Protein AF-A0AAN8G1A4-F1 (afdb_monomer_lite)

Secondary structure (DSSP, 8-state):
--TTS-HHHHHHHHHHIIIIIIIIIIHHHHT-S-HHHHHHHHHHHHHHHHH---HHHHHHHHHHHHH-B-TTS-BHHHHHHHHHTT-SHHHHHHHHHHHHHHHT-BHHHHIIIIIHHHHTTTTS-HHHHHHHH-HHHHHHHHHHHHHTS-GGGGG-HHHH-HHHHHHHHHHHHHHHHHHHHHHHT-SB---SSSS-GGGG--TT-------------S------S---

Sequence (228 aa):
MINAAHPAVVEQICSFFYSGFLISVVKPALLQDEHESVAAATVYLQLCIETVTEPSLLRTVIRMLLLEKDDERRVLIDVIVGRIANGDKLGVVSLSLLDSLLQIGCEDLMLVLILRHLLSMQNMTRAQLSKVRDRAQAVASAEKLLDCVPICMLGFPEICSEDTLALYMHEGAQLVERRVRSCAAWKWRYDGVTPSPVLFRGDSDEEPNSHTSVVVEGTAVNGFFVRF

Structure (mmCIF, N/CA/C/O backbone):
data_AF-A0AAN8G1A4-F1
#
_entry.id   AF-A0AAN8G1A4-F1
#
loop_
_atom_site.group_PDB
_atom_site.id
_atom_site.type_symbol
_atom_site.label_atom_id
_atom_site.label_alt_id
_atom_site.label_comp_id
_atom_site.label_asym_id
_atom_site.label_entity_id
_atom_site.label_seq_id
_atom_site.pdbx_PDB_ins_code
_atom_site.Cartn_x
_atom_site.Cartn_y
_atom_site.Cartn_z
_atom_site.occupancy
_atom_site.B_iso_or_equiv
_atom_site.auth_seq_id
_atom_site.auth_comp_id
_atom_site.auth_asym_id
_atom_site.auth_atom_id
_atom_site.pdbx_PDB_model_num
ATOM 1 N N . MET A 1 1 ? -6.553 -18.338 16.445 1.00 43.50 1 MET A N 1
ATOM 2 C CA . MET A 1 1 ? -7.706 -18.279 17.375 1.00 43.50 1 MET A CA 1
ATOM 3 C C . MET A 1 1 ? -8.993 -17.749 16.731 1.00 43.50 1 MET A C 1
ATOM 5 O O . MET A 1 1 ? -10.051 -18.109 17.213 1.00 43.50 1 MET A O 1
ATOM 9 N N . ILE A 1 2 ? -8.947 -16.997 15.621 1.00 44.91 2 ILE A N 1
ATOM 10 C CA . ILE A 1 2 ? -10.155 -16.512 14.913 1.00 44.91 2 ILE A CA 1
ATOM 11 C C . ILE A 1 2 ? -10.699 -17.531 13.883 1.00 44.91 2 ILE A C 1
ATOM 13 O O . ILE A 1 2 ? -11.908 -17.666 13.757 1.00 44.91 2 ILE A O 1
ATOM 17 N N . ASN A 1 3 ? -9.848 -18.368 13.268 1.00 46.25 3 ASN A N 1
ATOM 18 C CA . ASN A 1 3 ? -10.275 -19.444 12.342 1.00 46.25 3 ASN A CA 1
ATOM 19 C C . ASN A 1 3 ? -11.077 -20.599 12.984 1.00 46.25 3 ASN A C 1
ATOM 21 O O . ASN A 1 3 ? -11.467 -21.528 12.285 1.00 46.25 3 ASN A O 1
ATOM 25 N N . ALA A 1 4 ? -11.298 -20.571 14.301 1.00 54.34 4 ALA A N 1
ATOM 26 C CA . ALA A 1 4 ? -12.119 -21.548 15.023 1.00 54.34 4 ALA A CA 1
ATOM 27 C C . ALA A 1 4 ? -13.452 -20.951 15.522 1.00 54.34 4 ALA A C 1
ATOM 29 O O . ALA A 1 4 ? -14.236 -21.653 16.158 1.00 54.34 4 ALA A O 1
ATOM 30 N N . ALA A 1 5 ? -13.695 -19.659 15.272 1.00 60.09 5 ALA A N 1
ATOM 31 C CA . ALA A 1 5 ? -14.898 -18.954 15.694 1.00 60.09 5 ALA A CA 1
ATOM 32 C C . ALA A 1 5 ? -15.947 -18.919 14.573 1.00 60.09 5 ALA A C 1
ATOM 34 O O . ALA A 1 5 ? -15.625 -18.978 13.387 1.00 60.09 5 ALA A O 1
ATOM 35 N N . HIS A 1 6 ? -17.219 -18.801 14.954 1.00 74.88 6 HIS A N 1
ATOM 36 C CA . HIS A 1 6 ? -18.322 -18.659 14.006 1.00 74.88 6 HIS A CA 1
ATOM 37 C C . HIS A 1 6 ? -18.132 -17.389 13.146 1.00 74.88 6 HIS A C 1
ATOM 39 O O . HIS A 1 6 ? -17.817 -16.341 13.718 1.00 74.88 6 HIS A O 1
ATOM 45 N N . PRO A 1 7 ? -18.369 -17.423 11.818 1.00 75.69 7 PRO A N 1
ATOM 46 C CA . PRO A 1 7 ? -18.120 -16.290 10.915 1.00 75.69 7 PRO A CA 1
ATOM 47 C C . PRO A 1 7 ? -18.714 -14.953 11.382 1.00 75.69 7 PRO A C 1
ATOM 49 O O . PRO A 1 7 ? -18.050 -13.925 11.306 1.00 75.69 7 PRO A O 1
ATOM 52 N N . ALA A 1 8 ? -19.917 -14.976 11.968 1.00 75.56 8 ALA A N 1
ATOM 53 C CA . ALA A 1 8 ? -20.560 -13.780 12.525 1.00 75.56 8 ALA A CA 1
ATOM 54 C C . ALA A 1 8 ? -19.749 -13.105 13.655 1.00 75.56 8 ALA A C 1
ATOM 56 O O . ALA A 1 8 ? -19.740 -11.884 13.775 1.00 75.56 8 ALA A O 1
ATOM 57 N N . VAL A 1 9 ? -19.035 -13.885 14.476 1.00 82.81 9 VAL A N 1
ATOM 58 C CA . VAL A 1 9 ? -18.183 -13.351 15.554 1.00 82.81 9 VAL A CA 1
ATOM 59 C C . VAL A 1 9 ? -16.931 -12.702 14.968 1.00 82.81 9 VAL A C 1
ATOM 61 O O . VAL A 1 9 ? -16.516 -11.642 15.429 1.00 82.81 9 VAL A O 1
ATOM 64 N N . VAL A 1 10 ? -16.350 -13.307 13.927 1.00 80.56 10 VAL A N 1
ATOM 65 C CA . VAL A 1 10 ? -15.195 -12.745 13.210 1.00 80.56 10 VAL A CA 1
ATOM 66 C C . VAL A 1 10 ? -15.555 -11.405 12.577 1.00 80.56 10 VAL A C 1
ATOM 68 O O . VAL A 1 10 ? -14.826 -10.429 12.753 1.00 80.56 10 VAL A O 1
ATOM 71 N N . GLU A 1 11 ? -16.701 -11.339 11.901 1.00 81.56 11 GLU A N 1
ATOM 72 C CA . GLU A 1 11 ? -17.209 -10.110 11.292 1.00 81.56 11 GLU A CA 1
ATOM 73 C C . GLU A 1 11 ? -17.423 -9.011 12.337 1.00 81.56 11 GLU A C 1
ATOM 75 O O . GLU A 1 11 ? -16.992 -7.874 12.144 1.00 81.56 11 GLU A O 1
ATOM 80 N N . GLN A 1 12 ? -18.006 -9.356 13.485 1.00 86.31 12 GLN A N 1
ATOM 81 C CA . GLN A 1 12 ? -18.264 -8.394 14.548 1.00 86.31 12 GLN A CA 1
ATOM 82 C C . GLN A 1 12 ? -16.975 -7.880 15.208 1.00 86.31 12 GLN A C 1
ATOM 84 O O . GLN A 1 12 ? -16.850 -6.678 15.449 1.00 86.31 12 GLN A O 1
ATOM 89 N N . ILE A 1 13 ? -15.980 -8.750 15.426 1.00 88.75 13 ILE A N 1
ATOM 90 C CA . ILE A 1 13 ? -14.643 -8.342 15.888 1.00 88.75 13 ILE A CA 1
ATOM 91 C C . ILE A 1 13 ? -13.991 -7.402 14.871 1.00 88.75 13 ILE A C 1
ATOM 93 O O . ILE A 1 13 ? -13.485 -6.350 15.255 1.00 88.75 13 ILE A O 1
ATOM 97 N N . CYS A 1 14 ? -14.036 -7.741 13.580 1.00 85.88 14 CYS A N 1
ATOM 98 C CA . CYS A 1 14 ? -13.477 -6.897 12.525 1.00 85.88 14 CYS A CA 1
ATOM 99 C C . CYS A 1 14 ? -14.191 -5.544 12.446 1.00 85.88 14 CYS A C 1
ATOM 101 O O . CYS A 1 14 ? -13.534 -4.520 12.272 1.00 85.88 14 CYS A O 1
ATOM 103 N N . SER A 1 15 ? -15.514 -5.522 12.624 1.00 86.94 15 SER A N 1
ATOM 104 C CA . SER A 1 15 ? -16.297 -4.287 12.661 1.00 86.94 15 SER A CA 1
ATOM 105 C C . SER A 1 15 ? -15.884 -3.404 13.834 1.00 86.94 15 SER A C 1
ATOM 107 O O . SER A 1 15 ? -15.629 -2.220 13.630 1.00 86.94 15 SER A O 1
ATOM 109 N N . PHE A 1 16 ? -15.782 -3.956 15.047 1.00 91.06 16 PHE A N 1
ATOM 110 C CA . PHE A 1 16 ? -15.371 -3.183 16.222 1.00 91.06 16 PHE A CA 1
ATOM 111 C C . PHE A 1 16 ? -13.923 -2.720 16.141 1.00 91.06 16 PHE A C 1
ATOM 113 O O . PHE A 1 16 ? -13.621 -1.590 16.519 1.00 91.06 16 PHE A O 1
ATOM 120 N N . PHE A 1 17 ? -13.035 -3.561 15.617 1.00 91.00 17 PHE A N 1
ATOM 121 C CA . PHE A 1 17 ? -11.650 -3.185 15.389 1.00 91.00 17 PHE A CA 1
ATOM 122 C C . PHE A 1 17 ? -11.550 -2.058 14.354 1.00 91.00 17 PHE A C 1
ATOM 124 O O . PHE A 1 17 ? -10.864 -1.067 14.593 1.00 91.00 17 PHE A O 1
ATOM 131 N N . TYR A 1 18 ? -12.297 -2.135 13.250 1.00 88.88 18 TYR A N 1
ATOM 132 C CA . TYR A 1 18 ? -12.333 -1.062 12.262 1.00 88.88 18 TYR A CA 1
ATOM 133 C C . TYR A 1 18 ? -12.903 0.230 12.854 1.00 88.88 18 TYR A C 1
ATOM 135 O O . TYR A 1 18 ? -12.197 1.231 12.934 1.00 88.88 18 TYR A O 1
ATOM 143 N N . SER A 1 19 ? -14.156 0.230 13.313 1.00 90.56 19 SER A N 1
ATOM 144 C CA . SER A 1 19 ? -14.816 1.469 13.731 1.00 90.56 19 SER A CA 1
ATOM 145 C C . SER A 1 19 ? -14.272 2.015 15.050 1.00 90.56 19 SER A C 1
ATOM 147 O O . SER A 1 19 ? -14.035 3.211 15.157 1.00 90.56 19 SER A O 1
ATOM 149 N N . GLY A 1 20 ? -14.079 1.155 16.051 1.00 91.06 20 GLY A N 1
ATOM 150 C CA . GLY A 1 20 ? -13.748 1.564 17.417 1.00 91.06 20 GLY A CA 1
ATOM 151 C C . GLY A 1 20 ? -12.260 1.780 17.663 1.00 91.06 20 GLY A C 1
ATOM 152 O O . GLY A 1 20 ? -11.906 2.564 18.539 1.00 91.06 20 GLY A O 1
ATOM 153 N N . PHE A 1 21 ? -11.387 1.116 16.903 1.00 93.50 21 PHE A N 1
ATOM 154 C CA . PHE A 1 21 ? -9.943 1.253 17.071 1.00 93.50 21 PHE A CA 1
ATOM 155 C C . PHE A 1 21 ? -9.291 1.979 15.895 1.00 93.50 21 PHE A C 1
ATOM 157 O O . PHE A 1 21 ? -8.703 3.044 16.081 1.00 93.50 21 PHE A O 1
ATOM 164 N N . LEU A 1 22 ? -9.428 1.463 14.674 1.00 92.44 22 LEU A N 1
ATOM 165 C CA . LEU A 1 22 ? -8.753 2.054 13.518 1.00 92.44 22 LEU A CA 1
ATOM 166 C C . LEU A 1 22 ? -9.267 3.465 13.210 1.00 92.44 22 LEU A C 1
ATOM 168 O O . LEU A 1 22 ? -8.474 4.400 13.131 1.00 92.44 22 LEU A O 1
ATOM 172 N N . ILE A 1 23 ? -10.584 3.643 13.102 1.00 93.12 23 ILE A N 1
ATOM 173 C CA . ILE A 1 23 ? -11.174 4.944 12.761 1.00 93.12 23 ILE A CA 1
ATOM 174 C C . ILE A 1 23 ? -11.150 5.914 13.939 1.00 93.12 23 ILE A C 1
ATOM 176 O O . ILE A 1 23 ? -10.798 7.074 13.752 1.00 93.12 23 ILE A O 1
ATOM 180 N N . SER A 1 24 ? -11.520 5.475 15.143 1.00 93.81 24 SER A N 1
ATOM 181 C CA . SER A 1 24 ? -11.622 6.383 16.293 1.00 93.81 24 SER A CA 1
ATOM 182 C C . SER A 1 24 ? -10.290 6.703 16.973 1.00 93.81 24 SER A C 1
ATOM 184 O O . SER A 1 24 ? -10.215 7.720 17.657 1.00 93.81 24 SER A O 1
ATOM 186 N N . VAL A 1 25 ? -9.257 5.866 16.819 1.00 95.69 25 VAL A N 1
ATOM 187 C CA . VAL A 1 25 ? -7.980 6.031 17.538 1.00 95.69 25 VAL A CA 1
ATOM 188 C C . VAL A 1 25 ? -6.812 6.181 16.573 1.00 95.69 25 VAL A C 1
ATOM 190 O O . VAL A 1 25 ? -6.125 7.202 16.594 1.00 95.69 25 VAL A O 1
ATOM 193 N N . VAL A 1 26 ? -6.589 5.193 15.704 1.00 96.19 26 VAL A N 1
ATOM 194 C CA . VAL A 1 26 ? -5.375 5.141 14.872 1.00 96.19 26 VAL A CA 1
ATOM 195 C C . VAL A 1 26 ? -5.368 6.239 13.809 1.00 96.19 26 VAL A C 1
ATOM 197 O O . VAL A 1 26 ? -4.385 6.967 13.699 1.00 96.19 26 VAL A O 1
ATOM 200 N N . LYS A 1 27 ? -6.457 6.403 13.050 1.00 95.06 27 LYS A N 1
ATOM 201 C CA . LYS A 1 27 ? -6.568 7.434 12.008 1.00 95.06 27 LYS A CA 1
ATOM 202 C C . LYS A 1 27 ? -6.322 8.849 12.565 1.00 95.06 27 LYS A C 1
ATOM 204 O O . LYS A 1 27 ? -5.456 9.525 12.014 1.00 95.06 27 LYS A O 1
ATOM 209 N N . PRO A 1 28 ? -6.995 9.303 13.642 1.00 96.31 28 PRO A N 1
ATOM 210 C CA . PRO A 1 28 ? -6.720 10.605 14.242 1.00 96.31 28 PRO A CA 1
ATOM 211 C C . PRO A 1 28 ? -5.275 10.749 14.719 1.00 96.31 28 PRO A C 1
ATOM 213 O O . PRO A 1 28 ? -4.664 11.773 14.448 1.00 96.31 28 PRO A O 1
ATOM 216 N N . ALA A 1 29 ? -4.705 9.724 15.368 1.00 97.00 29 ALA A N 1
ATOM 217 C CA . ALA A 1 29 ? -3.315 9.751 15.836 1.00 97.00 29 ALA A CA 1
ATOM 218 C C . ALA A 1 29 ? -2.311 9.898 14.681 1.00 97.00 29 ALA A C 1
ATOM 220 O O . ALA A 1 29 ? -1.300 10.586 14.802 1.00 97.00 29 ALA A O 1
ATOM 221 N N . LEU A 1 30 ? -2.614 9.294 13.530 1.00 96.38 30 LEU A N 1
ATOM 222 C CA . LEU A 1 30 ? -1.816 9.452 12.321 1.00 96.38 30 LEU A CA 1
ATOM 223 C C . LEU A 1 30 ? -1.969 10.826 11.677 1.00 96.38 30 LEU A C 1
ATOM 225 O O . LEU A 1 30 ? -1.122 11.141 10.858 1.00 96.38 30 LEU A O 1
ATOM 229 N N . LEU A 1 31 ? -2.999 11.615 11.985 1.00 95.56 31 LEU A N 1
ATOM 230 C CA . LEU A 1 31 ? -3.283 12.917 11.363 1.00 95.56 31 LEU A CA 1
ATOM 231 C C . LEU A 1 31 ? -3.011 14.111 12.294 1.00 95.56 31 LEU A C 1
ATOM 233 O O . LEU A 1 31 ? -3.439 15.221 12.003 1.00 95.56 31 LEU A O 1
ATOM 237 N N . GLN A 1 32 ? -2.316 13.893 13.410 1.00 94.38 32 GLN A N 1
ATOM 238 C CA . GLN A 1 32 ? -1.949 14.967 14.334 1.00 94.38 32 GLN A CA 1
ATOM 239 C C . GLN A 1 32 ? -0.885 15.903 13.740 1.00 94.38 32 GLN A C 1
ATOM 241 O O . GLN A 1 32 ? -0.115 15.511 12.865 1.00 94.38 32 GLN A O 1
ATOM 246 N N . ASP A 1 33 ? -0.798 17.121 14.278 1.00 90.50 33 ASP A N 1
ATOM 247 C CA . ASP A 1 33 ? 0.224 18.105 13.889 1.00 90.50 33 ASP A CA 1
ATOM 248 C C . ASP A 1 33 ? 1.597 17.820 14.528 1.00 90.50 33 ASP A C 1
ATOM 250 O O . ASP A 1 33 ? 2.644 18.224 14.020 1.00 90.50 33 ASP A O 1
ATOM 254 N N . GLU A 1 34 ? 1.618 17.121 15.665 1.00 95.06 34 GLU A N 1
ATOM 255 C CA . GLU A 1 34 ? 2.841 16.861 16.421 1.00 95.06 34 GLU A CA 1
ATOM 256 C C . GLU A 1 34 ? 3.628 15.678 15.839 1.00 95.06 34 GLU A C 1
ATOM 258 O O . GLU A 1 34 ? 3.236 14.516 15.961 1.00 95.06 34 GLU A O 1
ATOM 263 N N . HIS A 1 35 ? 4.796 15.968 15.260 1.00 92.88 35 HIS A N 1
ATOM 264 C CA . HIS A 1 35 ? 5.625 14.978 14.563 1.00 92.88 35 HIS A CA 1
ATOM 265 C C . HIS A 1 35 ? 6.013 13.762 15.423 1.00 92.88 35 HIS A C 1
ATOM 267 O O . HIS A 1 35 ? 6.070 12.650 14.899 1.00 92.88 35 HIS A O 1
ATOM 273 N N . GLU A 1 36 ? 6.290 13.936 16.722 1.00 94.50 36 GLU A N 1
ATOM 274 C CA . GLU A 1 36 ? 6.670 12.815 17.598 1.00 94.50 36 GLU A CA 1
ATOM 275 C C . GLU A 1 36 ? 5.500 11.865 17.859 1.00 94.50 36 GLU A C 1
ATOM 277 O O . GLU A 1 36 ? 5.659 10.645 17.756 1.00 94.50 36 GLU A O 1
ATOM 282 N N . SER A 1 37 ? 4.315 12.418 18.113 1.00 95.31 37 SER A N 1
ATOM 283 C CA . SER A 1 37 ? 3.088 11.648 18.321 1.00 95.31 37 SER A CA 1
ATOM 284 C C . SER A 1 37 ? 2.683 10.892 17.052 1.00 95.31 37 SER A C 1
ATOM 286 O O . SER A 1 37 ? 2.395 9.692 17.105 1.00 95.31 37 SER A O 1
ATOM 288 N N . VAL A 1 38 ? 2.795 11.536 15.884 1.00 97.12 38 VAL A N 1
ATOM 289 C CA . VAL A 1 38 ? 2.570 10.882 14.584 1.00 97.12 38 VAL A CA 1
ATOM 290 C C . VAL A 1 38 ? 3.603 9.785 14.321 1.00 97.12 38 VAL A C 1
ATOM 292 O O . VAL A 1 38 ? 3.246 8.708 13.835 1.00 97.12 38 VAL A O 1
ATOM 295 N N . ALA A 1 39 ? 4.878 10.010 14.650 1.00 96.62 39 ALA A N 1
ATOM 296 C CA . ALA A 1 39 ? 5.916 8.994 14.496 1.00 96.62 39 ALA A CA 1
ATOM 297 C C . ALA A 1 39 ? 5.629 7.768 15.377 1.00 96.62 39 ALA A C 1
ATOM 299 O O . ALA A 1 39 ? 5.707 6.640 14.890 1.00 96.62 39 ALA A O 1
ATOM 300 N N . ALA A 1 40 ? 5.227 7.973 16.634 1.00 96.88 40 ALA A N 1
ATOM 301 C CA . ALA A 1 40 ? 4.839 6.890 17.534 1.00 96.88 40 ALA A CA 1
ATOM 302 C C . ALA A 1 40 ? 3.634 6.098 16.996 1.00 96.88 40 ALA A C 1
ATOM 304 O O . ALA A 1 40 ? 3.673 4.866 16.967 1.00 96.88 40 ALA A O 1
ATOM 305 N N . ALA A 1 41 ? 2.603 6.787 16.493 1.00 97.38 41 ALA A N 1
ATOM 306 C CA . ALA A 1 41 ? 1.446 6.150 15.862 1.00 97.38 41 ALA A CA 1
ATOM 307 C C . ALA A 1 41 ? 1.831 5.355 14.599 1.00 97.38 41 ALA A C 1
ATOM 309 O O . ALA A 1 41 ? 1.318 4.259 14.369 1.00 97.38 41 ALA A O 1
ATOM 310 N N . THR A 1 42 ? 2.772 5.874 13.806 1.00 97.56 42 THR A N 1
ATOM 311 C CA . THR A 1 42 ? 3.274 5.224 12.584 1.00 97.56 42 THR A CA 1
ATOM 312 C C . THR A 1 42 ? 4.052 3.946 12.912 1.00 97.56 42 THR A C 1
ATOM 314 O O . THR A 1 42 ? 3.799 2.907 12.303 1.00 97.56 42 THR A O 1
ATOM 317 N N . VAL A 1 43 ? 4.935 3.981 13.919 1.00 97.19 43 VAL A N 1
ATOM 318 C CA . VAL A 1 43 ? 5.666 2.792 14.402 1.00 97.19 43 VAL A CA 1
ATOM 319 C C . VAL A 1 43 ? 4.708 1.760 14.992 1.00 97.19 43 VAL A C 1
ATOM 321 O O . VAL A 1 43 ? 4.847 0.565 14.738 1.00 97.19 43 VAL A O 1
ATOM 324 N N . TYR A 1 44 ? 3.707 2.206 15.752 1.00 96.00 44 TYR A N 1
ATOM 325 C CA . TYR A 1 44 ? 2.683 1.314 16.286 1.00 96.00 44 TYR A CA 1
ATOM 326 C C . TYR A 1 44 ? 1.916 0.604 15.162 1.00 96.00 44 TYR A C 1
ATOM 328 O O . TYR A 1 44 ? 1.734 -0.612 15.206 1.00 96.00 44 TYR A O 1
ATOM 336 N N . LEU A 1 45 ? 1.516 1.341 14.122 1.00 96.25 45 LEU A N 1
ATOM 337 C CA . LEU A 1 45 ? 0.841 0.761 12.966 1.00 96.25 45 LEU A CA 1
ATOM 338 C C . LEU A 1 45 ? 1.736 -0.237 12.216 1.00 96.25 45 LEU A C 1
ATOM 340 O O . LEU A 1 45 ? 1.255 -1.303 11.830 1.00 96.25 45 LEU A O 1
ATOM 344 N N . GLN A 1 46 ? 3.023 0.081 12.045 1.00 95.56 46 GLN A N 1
ATOM 345 C CA . GLN A 1 46 ? 3.998 -0.844 11.461 1.00 95.56 46 GLN A CA 1
ATOM 346 C C . GLN A 1 46 ? 4.045 -2.150 12.261 1.00 95.56 46 GLN A C 1
ATOM 348 O O . GLN A 1 46 ? 3.908 -3.231 11.687 1.00 95.56 46 GLN A O 1
ATOM 353 N N . LEU A 1 47 ? 4.134 -2.056 13.591 1.00 93.56 47 LEU A N 1
ATOM 354 C CA . LEU A 1 47 ? 4.111 -3.226 14.463 1.00 93.56 47 LEU A CA 1
ATOM 355 C C . LEU A 1 47 ? 2.810 -4.024 14.301 1.00 93.56 47 LEU A C 1
ATOM 357 O O . LEU A 1 47 ? 2.854 -5.252 14.246 1.00 93.56 47 LEU A O 1
ATOM 361 N N . CYS A 1 48 ? 1.652 -3.365 14.187 1.00 90.88 48 CYS A N 1
ATOM 362 C CA . CYS A 1 48 ? 0.388 -4.055 13.912 1.00 90.88 48 CYS A CA 1
ATOM 363 C C . CYS A 1 48 ? 0.441 -4.844 12.599 1.00 90.88 48 CYS A C 1
ATOM 365 O O . CYS A 1 48 ? 0.022 -5.997 12.572 1.00 90.88 48 CYS A O 1
ATOM 367 N N . ILE A 1 49 ? 0.973 -4.263 11.526 1.00 90.81 49 ILE A N 1
ATOM 368 C CA . ILE A 1 49 ? 1.093 -4.940 10.226 1.00 90.81 49 ILE A CA 1
ATOM 369 C C . ILE A 1 49 ? 2.011 -6.165 10.310 1.00 90.81 49 ILE A C 1
ATOM 371 O O . ILE A 1 49 ? 1.698 -7.206 9.734 1.00 90.81 49 ILE A O 1
ATOM 375 N N . GLU A 1 50 ? 3.112 -6.060 11.050 1.00 89.75 50 GLU A N 1
ATOM 376 C CA . GLU A 1 50 ? 4.098 -7.136 11.188 1.00 89.75 50 GLU A CA 1
ATOM 377 C C . GLU A 1 50 ? 3.637 -8.259 12.131 1.00 89.75 50 GLU A C 1
ATOM 379 O O . GLU A 1 50 ? 4.023 -9.416 11.959 1.00 89.75 50 GLU A O 1
ATOM 384 N N . THR A 1 51 ? 2.797 -7.943 13.123 1.00 87.69 51 THR A N 1
ATOM 385 C CA . THR A 1 51 ? 2.404 -8.887 14.189 1.00 87.69 51 THR A CA 1
ATOM 386 C C . THR A 1 51 ? 1.005 -9.476 14.031 1.00 87.69 51 THR A C 1
ATOM 388 O O . THR A 1 51 ? 0.742 -10.570 14.544 1.00 87.69 51 THR A O 1
ATOM 391 N N . VAL A 1 52 ? 0.090 -8.800 13.329 1.00 84.25 52 VAL A N 1
ATOM 392 C CA . VAL A 1 52 ? -1.267 -9.312 13.107 1.00 84.25 52 VAL A CA 1
ATOM 393 C C . VAL A 1 52 ? -1.204 -10.479 12.125 1.00 84.25 52 VAL A C 1
ATOM 395 O O . VAL A 1 52 ? -1.061 -10.327 10.916 1.00 84.25 52 VAL A O 1
ATOM 398 N N . THR A 1 53 ? -1.337 -11.685 12.673 1.00 74.38 53 THR A N 1
ATOM 399 C CA . THR A 1 53 ? -1.328 -12.933 11.896 1.00 74.38 53 THR A CA 1
ATOM 400 C C . THR A 1 53 ? -2.651 -13.212 11.197 1.00 74.38 53 THR A C 1
ATOM 402 O O . THR A 1 53 ? -2.690 -14.060 10.307 1.00 74.38 53 THR A O 1
ATOM 405 N N . GLU A 1 54 ? -3.734 -12.539 11.600 1.00 83.12 54 GLU A N 1
ATOM 406 C CA . GLU A 1 54 ? -5.069 -12.834 11.102 1.00 83.12 54 GLU A CA 1
ATOM 407 C C . GLU A 1 54 ? -5.414 -12.008 9.845 1.00 83.12 54 GLU A C 1
ATOM 409 O O . GLU A 1 54 ? -5.395 -10.773 9.876 1.00 83.12 54 GLU A O 1
ATOM 414 N N . PRO A 1 55 ? -5.753 -12.702 8.747 1.00 81.44 55 PRO A N 1
ATOM 415 C CA . PRO A 1 55 ? -6.267 -12.155 7.507 1.00 81.44 55 PRO A CA 1
ATOM 416 C C . PRO A 1 55 ? -7.257 -10.976 7.571 1.00 81.44 55 PRO A C 1
ATOM 418 O O . PRO A 1 55 ? -6.969 -9.873 7.094 1.00 81.44 55 PRO A O 1
ATOM 421 N N . SER A 1 56 ? -8.439 -11.237 8.124 1.00 80.44 56 SER A N 1
ATOM 422 C CA . SER A 1 56 ? -9.600 -10.346 8.290 1.00 80.44 56 SER A CA 1
ATOM 423 C C . SER A 1 56 ? -9.229 -9.009 8.933 1.00 80.44 56 SER A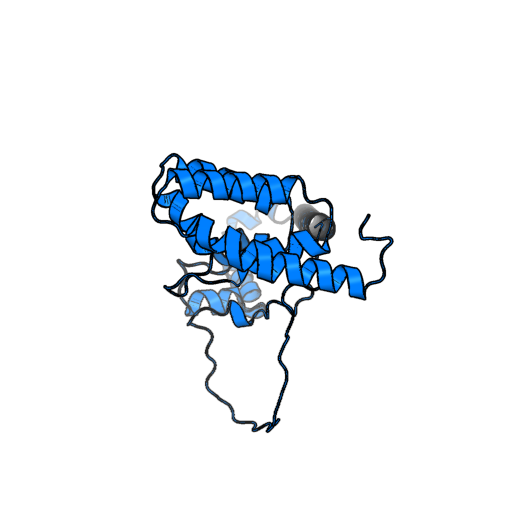 C 1
ATOM 425 O O . SER A 1 56 ? -9.623 -7.954 8.432 1.00 80.44 56 SER A O 1
ATOM 427 N N . LEU A 1 57 ? -8.404 -9.032 9.976 1.00 85.12 57 LEU A N 1
ATOM 428 C CA . LEU A 1 57 ? -7.923 -7.848 10.680 1.00 85.12 57 LEU A CA 1
ATOM 429 C C . LEU A 1 57 ? -6.927 -7.052 9.840 1.00 85.12 57 LEU A C 1
ATOM 431 O O . LEU A 1 57 ? -7.078 -5.835 9.723 1.00 85.12 57 LEU A O 1
ATOM 435 N N . LEU A 1 58 ? -5.961 -7.703 9.185 1.00 87.75 58 LEU A N 1
ATOM 436 C CA . LEU A 1 58 ? -5.018 -6.985 8.321 1.00 87.75 58 LEU A CA 1
ATOM 437 C C . LEU A 1 58 ? -5.747 -6.249 7.184 1.00 87.75 58 LEU A C 1
ATOM 439 O O . LEU A 1 58 ? -5.413 -5.109 6.863 1.00 87.75 58 LEU A O 1
ATOM 443 N N . ARG A 1 59 ? -6.825 -6.835 6.647 1.00 82.62 59 ARG A N 1
ATOM 444 C CA . ARG A 1 59 ? -7.722 -6.142 5.707 1.00 82.62 59 ARG A CA 1
ATOM 445 C C . ARG A 1 59 ? -8.282 -4.856 6.255 1.00 82.62 59 ARG A C 1
ATOM 447 O O . ARG A 1 59 ? -8.362 -3.889 5.513 1.00 82.62 59 ARG A O 1
ATOM 454 N N . THR A 1 60 ? -8.742 -4.848 7.501 1.00 85.88 60 THR A N 1
ATOM 455 C CA . THR A 1 60 ? -9.366 -3.646 8.063 1.00 85.88 60 THR A CA 1
ATOM 456 C C . THR A 1 60 ? -8.350 -2.508 8.159 1.00 85.88 60 THR A C 1
ATOM 458 O O . THR A 1 60 ? -8.697 -1.364 7.870 1.00 85.88 60 THR A O 1
ATOM 461 N N . VAL A 1 61 ? -7.081 -2.833 8.438 1.00 90.81 61 VAL A N 1
ATOM 462 C CA . VAL A 1 61 ? -5.961 -1.881 8.415 1.00 90.81 61 VAL A CA 1
ATOM 463 C C . VAL A 1 61 ? -5.704 -1.358 7.002 1.00 90.81 61 VAL A C 1
ATOM 465 O O . VAL A 1 61 ? -5.678 -0.147 6.791 1.00 90.81 61 VAL A O 1
ATOM 468 N N . ILE A 1 62 ? -5.574 -2.253 6.017 1.00 89.62 62 ILE A N 1
ATOM 469 C CA . ILE A 1 62 ? -5.360 -1.875 4.609 1.00 89.62 62 ILE A CA 1
ATOM 470 C C . ILE A 1 62 ? -6.534 -1.031 4.094 1.00 89.62 62 ILE A C 1
ATOM 472 O O . ILE A 1 62 ? -6.329 -0.009 3.446 1.00 89.62 62 ILE A O 1
ATOM 476 N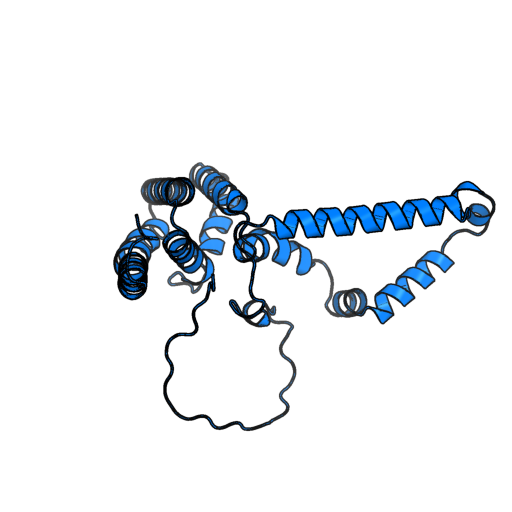 N . ARG A 1 63 ? -7.766 -1.414 4.440 1.00 85.38 63 ARG A N 1
ATOM 477 C CA . ARG A 1 63 ? -8.987 -0.675 4.113 1.00 85.38 63 ARG A CA 1
ATOM 478 C C . ARG A 1 63 ? -8.939 0.743 4.671 1.00 85.38 63 ARG A C 1
ATOM 480 O O . ARG A 1 63 ? -9.225 1.674 3.927 1.00 85.38 63 ARG A O 1
ATOM 487 N N . MET A 1 64 ? -8.558 0.910 5.939 1.00 92.81 64 MET A N 1
ATOM 488 C CA . MET A 1 64 ? -8.392 2.236 6.533 1.00 92.81 64 MET A CA 1
ATOM 489 C C . MET A 1 64 ? -7.387 3.058 5.715 1.00 92.81 64 MET A C 1
ATOM 491 O O . MET A 1 64 ? -7.703 4.162 5.289 1.00 92.81 64 MET A O 1
ATOM 495 N N . LEU A 1 65 ? -6.206 2.506 5.430 1.00 92.00 65 LEU A N 1
ATOM 496 C CA . LEU A 1 65 ? -5.149 3.220 4.709 1.00 92.00 65 LEU A CA 1
ATOM 497 C C . LEU A 1 65 ? -5.539 3.625 3.280 1.00 92.00 65 LEU A C 1
ATOM 499 O O . LEU A 1 65 ? -5.164 4.710 2.840 1.00 92.00 65 LEU A O 1
ATOM 503 N N . LEU A 1 66 ? -6.272 2.770 2.563 1.00 87.56 66 LEU A N 1
ATOM 504 C CA . LEU A 1 66 ? -6.588 2.963 1.144 1.00 87.56 66 LEU A CA 1
ATOM 505 C C . LEU A 1 66 ? -7.896 3.717 0.873 1.00 87.56 66 LEU A C 1
ATOM 507 O O . LEU A 1 66 ? -8.092 4.182 -0.248 1.00 87.56 66 LEU A O 1
ATOM 511 N N . LEU A 1 67 ? -8.798 3.829 1.852 1.00 83.00 67 LEU A N 1
ATOM 512 C CA . LEU A 1 67 ? -10.127 4.421 1.638 1.00 83.00 67 LEU A CA 1
ATOM 513 C C . LEU A 1 67 ? -10.436 5.605 2.528 1.00 83.00 67 LEU A C 1
ATOM 515 O O . LEU A 1 67 ? -11.187 6.493 2.117 1.00 83.00 67 LEU A O 1
ATOM 519 N N . GLU A 1 68 ? -9.917 5.602 3.750 1.00 88.00 68 GLU A N 1
ATOM 520 C CA . GLU A 1 68 ? -10.201 6.687 4.666 1.00 88.00 68 GLU A CA 1
ATOM 521 C C . GLU A 1 68 ? -9.457 7.935 4.233 1.00 88.00 68 GLU A C 1
ATOM 523 O O . GLU A 1 68 ? -8.329 7.886 3.735 1.00 88.00 68 GLU A O 1
ATOM 528 N N . LYS A 1 69 ? -10.127 9.066 4.429 1.00 88.25 69 LYS A N 1
ATOM 529 C CA . LYS A 1 69 ? -9.623 10.376 4.046 1.00 88.25 69 LYS A CA 1
ATOM 530 C C . LYS A 1 69 ? -9.432 11.270 5.258 1.00 88.25 69 LYS A C 1
ATOM 532 O O . LYS A 1 69 ? -10.162 11.120 6.243 1.00 88.25 69 LYS A O 1
ATOM 537 N N . ASP A 1 70 ? -8.458 12.165 5.169 1.00 90.50 70 ASP A N 1
ATOM 538 C CA . ASP A 1 70 ? -8.332 13.302 6.077 1.00 90.50 70 ASP A CA 1
ATOM 539 C C . ASP A 1 70 ? -9.416 14.361 5.793 1.00 90.50 70 ASP A C 1
ATOM 541 O O . ASP A 1 70 ? -10.255 14.208 4.893 1.00 90.50 70 ASP A O 1
ATOM 545 N N . ASP A 1 71 ? -9.397 15.443 6.569 1.00 90.06 71 ASP A N 1
ATOM 546 C CA . ASP A 1 71 ? -10.347 16.551 6.428 1.00 90.06 71 ASP A CA 1
ATOM 547 C C . ASP A 1 71 ? -10.199 17.284 5.078 1.00 90.06 71 ASP A C 1
ATOM 549 O O . ASP A 1 71 ? -11.168 17.830 4.547 1.00 90.06 71 ASP A O 1
ATOM 553 N N . GLU A 1 72 ? -9.015 17.214 4.462 1.00 90.19 72 GLU A N 1
ATOM 554 C CA . GLU A 1 72 ? -8.704 17.750 3.129 1.00 90.19 72 GLU A CA 1
ATOM 555 C C . GLU A 1 72 ? -9.060 16.777 1.989 1.00 90.19 72 GLU A C 1
ATOM 557 O O . GLU A 1 72 ? -8.748 17.027 0.823 1.00 90.19 72 GLU A O 1
ATOM 562 N N . ARG A 1 73 ? -9.759 15.675 2.295 1.00 88.44 73 ARG A N 1
ATOM 563 C CA . ARG A 1 73 ? -10.164 14.616 1.353 1.00 88.44 73 ARG A CA 1
ATOM 564 C C . ARG A 1 73 ? -9.001 13.839 0.721 1.00 88.44 73 ARG A C 1
ATOM 566 O O . ARG A 1 73 ? -9.232 13.117 -0.259 1.00 88.44 73 ARG A O 1
ATOM 573 N N . ARG A 1 74 ? -7.791 13.919 1.272 1.00 86.19 74 ARG A N 1
ATOM 574 C CA . ARG A 1 74 ? -6.651 13.093 0.859 1.00 86.19 74 ARG A CA 1
ATOM 575 C C . ARG A 1 74 ? -6.760 11.719 1.489 1.00 86.19 74 ARG A C 1
ATOM 577 O O . ARG A 1 74 ? -7.074 11.595 2.670 1.00 86.19 74 ARG A O 1
ATOM 584 N N . VAL A 1 75 ? -6.496 10.681 0.703 1.00 89.38 75 VAL A N 1
ATOM 585 C CA . VAL A 1 75 ? -6.460 9.308 1.215 1.00 89.38 75 VAL A CA 1
ATOM 586 C C . VAL A 1 75 ? 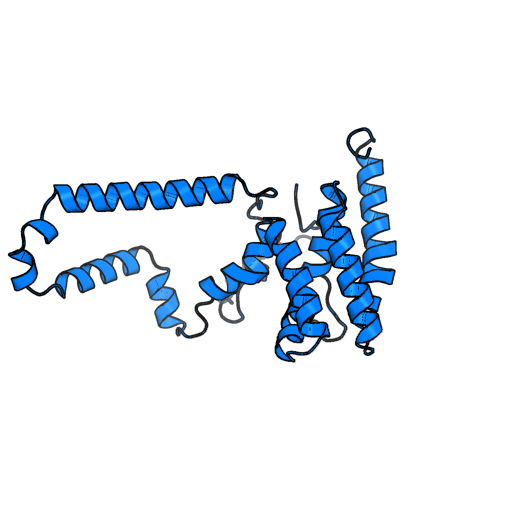-5.276 9.169 2.172 1.00 89.38 75 VAL A C 1
ATOM 588 O O . VAL A 1 75 ? -4.195 9.690 1.896 1.00 89.38 75 VAL A O 1
ATOM 591 N N . LEU A 1 76 ? -5.459 8.460 3.289 1.00 92.31 76 LEU A N 1
ATOM 592 C CA . LEU A 1 76 ? -4.426 8.323 4.323 1.00 92.31 76 LEU A CA 1
ATOM 593 C C . LEU A 1 76 ? -3.083 7.823 3.778 1.00 92.31 76 LEU A C 1
ATOM 595 O O . LEU A 1 76 ? -2.038 8.328 4.187 1.00 92.31 76 LEU A O 1
ATOM 599 N N . ILE A 1 77 ? -3.091 6.867 2.843 1.00 94.00 77 ILE A N 1
ATOM 600 C CA . ILE A 1 77 ? -1.853 6.374 2.228 1.00 94.00 77 ILE A CA 1
ATOM 601 C C . ILE A 1 77 ? -1.082 7.487 1.503 1.00 94.00 77 ILE A C 1
ATOM 603 O O . ILE A 1 77 ? 0.140 7.538 1.604 1.00 94.00 77 ILE A O 1
ATOM 607 N N . ASP A 1 78 ? -1.775 8.422 0.847 1.00 91.56 78 ASP A N 1
ATOM 608 C CA . ASP A 1 78 ? -1.144 9.544 0.148 1.00 91.56 78 ASP A CA 1
ATOM 609 C C . ASP A 1 78 ? -0.573 10.563 1.146 1.00 91.56 78 ASP A C 1
ATOM 611 O O . ASP A 1 78 ? 0.500 11.119 0.911 1.00 91.56 78 ASP A O 1
ATOM 615 N N . VAL A 1 79 ? -1.229 10.756 2.298 1.00 94.75 79 VAL A N 1
ATOM 616 C CA . VAL A 1 79 ? -0.698 11.577 3.402 1.00 94.75 79 VAL A CA 1
ATOM 617 C C . VAL A 1 79 ? 0.609 10.983 3.938 1.00 94.75 79 VAL A C 1
ATOM 619 O O . VAL A 1 79 ? 1.585 11.709 4.123 1.00 94.75 79 VAL A O 1
ATOM 622 N N . ILE A 1 80 ? 0.658 9.663 4.148 1.00 95.75 80 ILE A N 1
ATOM 623 C CA . ILE A 1 80 ? 1.867 8.962 4.615 1.00 95.75 80 ILE A CA 1
ATOM 624 C C . ILE A 1 80 ? 2.989 9.062 3.575 1.00 95.75 80 ILE A C 1
ATOM 626 O O . ILE A 1 80 ? 4.123 9.378 3.932 1.00 95.75 80 ILE A O 1
ATOM 630 N N . VAL A 1 81 ? 2.682 8.850 2.292 1.00 94.31 81 VAL A N 1
ATOM 631 C CA . VAL A 1 81 ? 3.661 8.988 1.201 1.00 94.31 81 VAL A CA 1
ATOM 632 C C . VAL A 1 81 ? 4.185 10.425 1.103 1.00 94.31 81 VAL A C 1
ATOM 634 O O . VAL A 1 81 ? 5.387 10.631 0.942 1.00 94.31 81 VAL A O 1
ATOM 637 N N . GLY A 1 82 ? 3.316 11.425 1.269 1.00 93.62 82 GLY A N 1
ATOM 638 C CA . GLY A 1 82 ? 3.693 12.839 1.233 1.00 93.62 82 GLY A CA 1
ATOM 639 C C . GLY A 1 82 ? 4.729 13.231 2.292 1.00 93.62 82 GLY A C 1
ATOM 640 O O . GLY A 1 82 ? 5.583 14.073 2.024 1.00 93.62 82 GLY A O 1
ATOM 641 N N . ARG A 1 83 ? 4.731 12.575 3.461 1.00 94.31 83 ARG A N 1
ATOM 642 C CA . ARG A 1 83 ? 5.708 12.838 4.540 1.00 94.31 83 ARG A CA 1
ATOM 643 C C . ARG A 1 83 ? 7.145 12.549 4.139 1.00 94.31 83 ARG A C 1
ATOM 645 O O . ARG A 1 83 ? 8.058 13.182 4.658 1.00 94.31 83 ARG A O 1
ATOM 652 N N . ILE A 1 84 ? 7.353 11.617 3.213 1.00 93.81 84 ILE A N 1
ATOM 653 C CA . ILE A 1 84 ? 8.691 11.223 2.760 1.00 93.81 84 ILE A CA 1
ATOM 654 C C . ILE A 1 84 ? 9.411 12.404 2.101 1.00 93.81 84 ILE A C 1
ATOM 656 O O . ILE A 1 84 ? 10.625 12.539 2.245 1.00 93.81 84 ILE A O 1
ATOM 660 N N . ALA A 1 85 ? 8.668 13.286 1.424 1.00 89.56 85 ALA A N 1
ATOM 661 C CA . ALA A 1 85 ? 9.233 14.436 0.725 1.00 89.56 85 ALA A CA 1
ATOM 662 C C . ALA A 1 85 ? 9.964 15.415 1.662 1.00 89.56 85 ALA A C 1
ATOM 664 O O . ALA A 1 85 ? 10.850 16.137 1.210 1.00 89.56 85 ALA A O 1
ATOM 665 N N . ASN A 1 86 ? 9.641 15.409 2.960 1.00 84.69 86 ASN A N 1
ATOM 666 C CA . ASN A 1 86 ? 10.269 16.285 3.949 1.00 84.69 86 ASN A CA 1
ATOM 667 C C . ASN A 1 86 ? 11.701 15.854 4.311 1.00 84.69 86 ASN A C 1
ATOM 669 O O . ASN A 1 86 ? 12.463 16.667 4.830 1.00 84.69 86 ASN A O 1
ATOM 673 N N . GLY A 1 87 ? 12.076 14.592 4.058 1.00 85.94 87 GLY A N 1
ATOM 674 C CA . GLY A 1 87 ? 13.420 14.071 4.344 1.00 85.94 87 GLY A CA 1
ATOM 675 C C . GLY A 1 87 ? 13.811 14.067 5.829 1.00 85.94 87 GLY A C 1
ATOM 676 O O . GLY A 1 87 ? 14.994 13.979 6.151 1.00 85.94 87 GLY A O 1
ATOM 677 N N . ASP A 1 88 ? 12.839 14.184 6.734 1.00 92.19 88 ASP A N 1
ATOM 678 C CA . ASP A 1 88 ? 13.036 14.237 8.179 1.00 92.19 88 ASP A CA 1
ATOM 679 C C . ASP A 1 88 ? 12.882 12.850 8.836 1.00 92.19 88 ASP A C 1
ATOM 681 O O . ASP A 1 88 ? 12.627 11.831 8.186 1.00 92.19 88 ASP A O 1
ATOM 685 N N . LYS A 1 89 ? 13.036 12.794 10.166 1.00 93.50 89 LYS A N 1
ATOM 686 C CA . LYS A 1 89 ? 12.882 11.548 10.936 1.00 93.50 89 LYS A CA 1
ATOM 687 C C . LYS A 1 89 ? 11.505 10.909 10.716 1.00 93.50 89 LYS A C 1
ATOM 689 O O . LYS A 1 89 ? 11.417 9.686 10.632 1.00 93.50 89 LYS A O 1
ATOM 694 N N . LEU A 1 90 ? 10.447 11.716 10.604 1.00 94.69 90 LEU A N 1
ATOM 695 C CA . LEU A 1 90 ? 9.096 11.224 10.335 1.00 94.69 90 LEU A CA 1
ATOM 696 C C . LEU A 1 90 ? 8.987 10.611 8.930 1.00 94.69 90 LEU A C 1
ATOM 698 O O . LEU A 1 90 ? 8.350 9.567 8.773 1.00 94.69 90 LEU A O 1
ATOM 702 N N . GLY A 1 91 ? 9.649 11.196 7.930 1.00 95.75 91 GLY A N 1
ATOM 703 C CA . GLY A 1 91 ? 9.781 10.620 6.593 1.00 95.75 91 GLY A CA 1
ATOM 704 C C . GLY A 1 91 ? 10.453 9.242 6.601 1.00 95.75 91 GLY A C 1
ATOM 705 O O . GLY A 1 91 ? 9.944 8.315 5.975 1.00 95.75 91 GLY A O 1
ATOM 706 N N . VAL A 1 92 ? 11.534 9.063 7.372 1.00 95.56 92 VAL A N 1
ATOM 707 C CA . VAL A 1 92 ? 12.214 7.756 7.521 1.00 95.56 92 VAL A CA 1
ATOM 708 C C . VAL A 1 92 ? 11.307 6.715 8.186 1.00 95.56 92 VAL A C 1
ATOM 710 O O . VAL A 1 92 ? 11.225 5.578 7.726 1.00 95.56 92 VAL A O 1
ATOM 713 N N . VAL A 1 93 ? 10.586 7.100 9.242 1.00 96.88 93 VAL A N 1
ATOM 714 C CA . VAL A 1 93 ? 9.616 6.213 9.908 1.00 96.88 93 VAL A CA 1
ATOM 715 C C . VAL A 1 93 ? 8.472 5.839 8.956 1.00 96.88 93 VAL A C 1
ATOM 717 O O . VAL A 1 93 ? 8.058 4.682 8.905 1.00 96.88 93 VAL A O 1
ATOM 720 N N . SER A 1 94 ? 7.998 6.793 8.153 1.00 96.75 94 SER A N 1
ATOM 721 C CA . SER A 1 94 ? 6.961 6.553 7.141 1.00 96.75 94 SER A CA 1
ATOM 722 C C . SER A 1 94 ? 7.451 5.601 6.044 1.00 96.75 94 SER A C 1
ATOM 724 O O . SER A 1 94 ? 6.711 4.708 5.642 1.00 96.75 94 SER A O 1
ATOM 726 N N . LEU A 1 95 ? 8.708 5.729 5.601 1.00 96.19 95 LEU A N 1
ATOM 727 C CA . LEU A 1 95 ? 9.339 4.795 4.661 1.00 96.19 95 LEU A CA 1
ATOM 728 C C . LEU A 1 95 ? 9.403 3.369 5.216 1.00 96.19 95 LEU A C 1
ATOM 730 O O . LEU A 1 95 ? 9.084 2.431 4.493 1.00 96.19 95 LEU A O 1
ATOM 734 N N . SER A 1 96 ? 9.771 3.213 6.490 1.00 96.56 96 SER A N 1
ATOM 735 C CA . SER A 1 96 ? 9.800 1.910 7.166 1.00 96.56 96 SER A CA 1
ATOM 736 C C . SER A 1 96 ? 8.417 1.247 7.175 1.00 96.56 96 SER A C 1
ATOM 738 O O . SER A 1 96 ? 8.284 0.087 6.798 1.00 96.56 96 SER A O 1
ATOM 740 N N . LEU A 1 97 ? 7.361 2.003 7.502 1.00 96.81 97 LEU A N 1
ATOM 741 C CA . LEU A 1 97 ? 5.984 1.509 7.412 1.00 96.81 97 LEU A CA 1
ATOM 742 C C . LEU A 1 97 ? 5.611 1.087 5.980 1.00 96.81 97 LEU A C 1
ATOM 744 O O . LEU A 1 97 ? 4.978 0.048 5.790 1.00 96.81 97 LEU A O 1
ATOM 748 N N . LEU A 1 98 ? 5.969 1.892 4.976 1.00 96.12 98 LEU A N 1
ATOM 749 C CA . LEU A 1 98 ? 5.669 1.590 3.574 1.00 96.12 98 LEU A CA 1
ATOM 750 C C . LEU A 1 98 ? 6.401 0.337 3.084 1.00 96.12 98 LEU A C 1
ATOM 752 O O . LEU A 1 98 ? 5.798 -0.447 2.355 1.00 96.12 98 LEU A O 1
ATOM 756 N N . ASP A 1 99 ? 7.646 0.114 3.506 1.00 94.50 99 ASP A N 1
ATOM 757 C CA . ASP A 1 99 ? 8.359 -1.135 3.219 1.00 94.50 99 ASP A CA 1
ATOM 758 C C . ASP A 1 99 ? 7.610 -2.333 3.820 1.00 94.50 99 ASP A C 1
ATOM 760 O O . ASP A 1 99 ? 7.247 -3.254 3.087 1.00 94.50 99 ASP A O 1
ATOM 764 N N . SER A 1 100 ? 7.229 -2.278 5.103 1.00 94.06 100 SER A N 1
ATOM 765 C CA . SER A 1 100 ? 6.437 -3.347 5.734 1.00 94.06 100 SER A CA 1
ATOM 766 C C . SER A 1 100 ? 5.095 -3.588 5.029 1.00 94.06 100 SER A C 1
ATOM 768 O O . SER A 1 100 ? 4.680 -4.738 4.886 1.00 94.06 100 SER A O 1
ATOM 770 N N . LEU A 1 101 ? 4.427 -2.538 4.530 1.00 92.50 101 LEU A N 1
ATOM 771 C CA . LEU A 1 101 ? 3.211 -2.667 3.713 1.00 92.50 101 LEU A CA 1
ATOM 772 C C . LEU A 1 101 ? 3.475 -3.373 2.374 1.00 92.50 101 LEU A C 1
ATOM 774 O O . LEU A 1 101 ? 2.675 -4.215 1.962 1.00 92.50 101 LEU A O 1
ATOM 778 N N . LEU A 1 102 ? 4.583 -3.063 1.698 1.00 90.38 102 LEU A N 1
ATOM 779 C CA . LEU A 1 102 ? 4.965 -3.719 0.444 1.00 90.38 102 LEU A CA 1
ATOM 780 C C . LEU A 1 102 ? 5.306 -5.199 0.659 1.00 90.38 102 LEU A C 1
ATOM 782 O O . LEU A 1 102 ? 4.918 -6.036 -0.159 1.00 90.38 102 LEU A O 1
ATOM 786 N N . GLN A 1 103 ? 5.933 -5.543 1.789 1.00 88.12 103 GLN A N 1
ATOM 787 C CA . GLN A 1 103 ? 6.229 -6.934 2.154 1.00 88.12 103 GLN A CA 1
ATOM 788 C C . GLN A 1 103 ? 4.969 -7.787 2.384 1.00 88.12 103 GLN A C 1
ATOM 790 O O . GLN A 1 103 ? 5.038 -9.014 2.298 1.00 88.12 103 GLN A O 1
ATOM 795 N N . ILE A 1 104 ? 3.794 -7.179 2.611 1.00 84.75 104 ILE A N 1
ATOM 796 C CA . ILE A 1 104 ? 2.519 -7.921 2.657 1.00 84.75 104 ILE A CA 1
ATOM 797 C C . ILE A 1 104 ? 2.245 -8.612 1.311 1.00 84.75 104 ILE A C 1
ATOM 799 O O . ILE A 1 104 ? 1.576 -9.650 1.281 1.00 84.75 104 ILE A O 1
ATOM 803 N N . GLY A 1 105 ? 2.734 -8.048 0.199 1.00 75.62 105 GLY A N 1
ATOM 804 C CA . GLY A 1 105 ? 2.486 -8.579 -1.141 1.00 75.62 105 GLY A CA 1
ATOM 805 C C . GLY A 1 105 ? 0.997 -8.590 -1.492 1.00 75.62 105 GLY A C 1
ATOM 806 O O . GLY A 1 105 ? 0.515 -9.542 -2.104 1.00 75.62 105 GLY A O 1
ATOM 807 N N . CYS A 1 106 ? 0.257 -7.574 -1.035 1.00 79.94 106 CYS A N 1
ATOM 808 C CA . CYS A 1 106 ? -1.146 -7.373 -1.383 1.00 79.94 106 CYS A CA 1
ATOM 809 C C . CYS A 1 106 ? -1.243 -6.601 -2.700 1.00 79.94 106 CYS A C 1
ATOM 811 O O . CYS A 1 106 ? -0.635 -5.537 -2.838 1.00 79.94 106 CYS A O 1
ATOM 813 N N . GLU A 1 107 ? -2.033 -7.113 -3.640 1.00 75.25 107 GLU A N 1
ATOM 814 C CA . GLU A 1 107 ? -2.238 -6.492 -4.949 1.00 75.25 107 GLU A CA 1
ATOM 815 C C . GLU A 1 107 ? -2.692 -5.033 -4.858 1.00 75.25 107 GLU A C 1
ATOM 817 O O . GLU A 1 107 ? -2.112 -4.183 -5.527 1.00 75.25 107 GLU A O 1
ATOM 822 N N . ASP A 1 108 ? -3.653 -4.725 -3.983 1.00 72.75 108 ASP A N 1
ATOM 823 C CA . ASP A 1 108 ? -4.187 -3.367 -3.829 1.00 72.75 108 ASP A CA 1
ATOM 824 C C . ASP A 1 108 ? -3.098 -2.375 -3.396 1.00 72.75 108 ASP A C 1
ATOM 826 O O . ASP A 1 108 ? -2.997 -1.269 -3.928 1.00 72.75 108 ASP A O 1
ATOM 830 N N . LEU A 1 109 ? -2.236 -2.785 -2.459 1.00 83.81 109 LEU A N 1
ATOM 831 C CA . LEU A 1 109 ? -1.111 -1.966 -2.002 1.00 83.81 109 LEU A CA 1
ATOM 832 C C . LEU A 1 109 ? -0.061 -1.810 -3.101 1.00 83.81 109 LEU A C 1
ATOM 834 O O . LEU A 1 109 ? 0.405 -0.699 -3.340 1.00 83.81 109 LEU A O 1
ATOM 838 N N . MET A 1 110 ? 0.284 -2.893 -3.801 1.00 83.81 110 MET A N 1
ATOM 839 C CA . MET A 1 110 ? 1.224 -2.852 -4.925 1.00 83.81 110 MET A CA 1
ATOM 840 C C . MET A 1 110 ? 0.710 -1.952 -6.049 1.00 83.81 110 MET A C 1
ATOM 842 O O . MET A 1 110 ? 1.479 -1.187 -6.636 1.00 83.81 110 MET A O 1
ATOM 846 N N . LEU A 1 111 ? -0.591 -2.007 -6.330 1.00 77.31 111 LEU A N 1
ATOM 847 C CA . LEU A 1 111 ? -1.241 -1.166 -7.318 1.00 77.31 111 LEU A CA 1
ATOM 848 C C . LEU A 1 111 ? -1.173 0.301 -6.909 1.00 77.31 111 LEU A C 1
ATOM 850 O O . LEU A 1 111 ? -0.692 1.125 -7.685 1.00 77.31 111 LEU A O 1
ATOM 854 N N . VAL A 1 112 ? -1.603 0.625 -5.691 1.00 81.94 112 VAL A N 1
ATOM 855 C CA . VAL A 1 112 ? -1.670 2.008 -5.211 1.00 81.94 112 VAL A CA 1
ATOM 856 C C . VAL A 1 112 ? -0.282 2.617 -5.009 1.00 81.94 112 VAL A C 1
ATOM 858 O O . VAL A 1 112 ? -0.056 3.763 -5.386 1.00 81.94 112 VAL A O 1
ATOM 861 N N . LEU A 1 113 ? 0.676 1.877 -4.457 1.00 85.44 113 LEU A N 1
ATOM 862 C CA . LEU A 1 113 ? 2.002 2.418 -4.151 1.00 85.44 113 LEU A CA 1
ATOM 863 C C . LEU A 1 113 ? 2.928 2.426 -5.369 1.00 85.44 113 LEU A C 1
ATOM 865 O O . LEU A 1 113 ? 3.687 3.375 -5.551 1.00 85.44 113 LEU A O 1
ATOM 869 N N . ILE A 1 114 ? 2.860 1.410 -6.234 1.00 84.44 114 ILE A N 1
ATOM 870 C CA . ILE A 1 114 ? 3.852 1.209 -7.300 1.00 84.44 114 ILE A CA 1
ATOM 871 C C . ILE A 1 114 ? 3.197 1.241 -8.679 1.00 84.44 114 ILE A C 1
ATOM 873 O O . ILE A 1 114 ? 3.493 2.124 -9.488 1.00 84.44 114 ILE A O 1
ATOM 877 N N . LEU A 1 115 ? 2.316 0.281 -8.973 1.00 76.62 115 LEU A N 1
ATOM 878 C CA . LEU A 1 115 ? 1.904 0.022 -10.353 1.00 76.62 115 LEU A CA 1
ATOM 879 C C . LEU A 1 115 ? 1.100 1.182 -10.940 1.00 76.62 115 LEU A C 1
ATOM 881 O O . LEU A 1 115 ? 1.291 1.474 -12.112 1.00 76.62 115 LEU A O 1
ATOM 885 N N . ARG A 1 116 ? 0.272 1.897 -10.165 1.00 72.88 116 ARG A N 1
ATOM 886 C CA . ARG A 1 116 ? -0.479 3.059 -10.671 1.00 72.88 116 ARG A CA 1
ATOM 887 C C . ARG A 1 116 ? 0.456 4.141 -11.197 1.00 72.88 116 ARG A C 1
ATOM 889 O O . ARG A 1 116 ? 0.165 4.737 -12.223 1.00 72.88 116 ARG A O 1
ATOM 896 N N . HIS A 1 117 ? 1.596 4.362 -10.544 1.00 70.50 117 HIS A N 1
ATOM 897 C CA . HIS A 1 117 ? 2.557 5.386 -10.953 1.00 70.50 117 HIS A CA 1
ATOM 898 C C . HIS A 1 117 ? 3.323 4.950 -12.208 1.00 70.50 117 HIS A C 1
ATOM 900 O O . HIS A 1 117 ? 3.572 5.766 -13.092 1.00 70.50 117 HIS A O 1
ATOM 906 N N . LEU A 1 118 ? 3.617 3.649 -12.327 1.00 66.62 118 LEU A N 1
ATOM 907 C CA . LEU A 1 118 ? 4.217 3.064 -13.530 1.00 66.62 118 LEU A CA 1
ATOM 908 C C . LEU A 1 118 ? 3.240 3.038 -14.717 1.00 66.62 118 LEU A C 1
ATOM 910 O O . LEU A 1 118 ? 3.633 3.313 -15.845 1.00 66.62 118 LEU A O 1
ATOM 914 N N . LEU A 1 119 ? 1.965 2.733 -14.470 1.00 58.69 119 LEU A N 1
ATOM 915 C CA . LEU A 1 119 ? 0.906 2.672 -15.483 1.00 58.69 119 LEU A CA 1
ATOM 916 C C . LEU A 1 119 ? 0.436 4.062 -15.914 1.00 58.69 119 LEU A C 1
ATOM 918 O O . LEU A 1 119 ? 0.068 4.252 -17.071 1.00 58.69 119 LEU A O 1
ATOM 922 N N . SER A 1 120 ? 0.451 5.031 -14.996 1.00 52.84 120 SER A N 1
ATOM 923 C CA . SER A 1 120 ? 0.004 6.399 -15.253 1.00 52.84 120 SER A CA 1
ATOM 924 C C . SER A 1 120 ? 0.916 7.147 -16.226 1.00 52.84 120 SER A C 1
ATOM 926 O O . SER A 1 120 ? 0.479 8.191 -16.700 1.00 52.84 120 SER A O 1
ATOM 928 N N . MET A 1 121 ? 2.133 6.653 -16.527 1.00 50.69 121 MET A N 1
ATOM 929 C CA . MET A 1 121 ? 3.090 7.242 -17.483 1.00 50.69 121 MET A CA 1
ATOM 930 C C . MET A 1 121 ? 3.018 8.778 -17.487 1.00 50.69 121 MET A C 1
ATOM 932 O O . MET A 1 121 ? 2.799 9.380 -18.534 1.00 50.69 121 MET A O 1
ATOM 936 N N . GLN A 1 122 ? 3.128 9.409 -16.308 1.00 48.50 122 GLN A N 1
ATOM 937 C CA . GLN A 1 122 ? 2.712 10.805 -16.055 1.00 48.50 122 GLN A CA 1
ATOM 938 C C . GLN A 1 122 ? 3.375 11.851 -16.975 1.00 48.50 122 GLN A C 1
ATOM 940 O O . GLN A 1 122 ? 2.897 12.974 -17.088 1.00 48.50 122 GLN A O 1
ATOM 945 N N . ASN A 1 123 ? 4.438 11.463 -17.683 1.00 52.12 123 ASN A N 1
ATOM 946 C CA . ASN A 1 123 ? 5.172 12.284 -18.643 1.00 52.12 123 ASN A CA 1
ATOM 947 C C . ASN A 1 123 ? 4.725 12.090 -20.110 1.00 52.12 123 ASN A C 1
ATOM 949 O O . ASN A 1 123 ? 5.330 12.665 -21.013 1.00 52.12 123 ASN A O 1
ATOM 953 N N . MET A 1 124 ? 3.714 11.260 -20.381 1.00 49.28 124 MET A N 1
ATOM 954 C CA . MET A 1 124 ? 3.214 10.971 -21.728 1.00 49.28 124 MET A CA 1
ATOM 955 C C . MET A 1 124 ? 1.848 11.615 -21.963 1.00 49.28 124 MET A C 1
ATOM 957 O O . MET A 1 124 ? 0.936 11.521 -21.147 1.00 49.28 124 MET A O 1
ATOM 961 N N . THR A 1 125 ? 1.681 12.246 -23.124 1.00 55.44 125 THR A N 1
ATOM 962 C CA . THR A 1 125 ? 0.411 12.883 -23.502 1.00 55.44 125 THR A CA 1
ATOM 963 C C . THR A 1 125 ? -0.686 11.848 -23.797 1.00 55.44 125 THR A C 1
ATOM 965 O O . THR A 1 125 ? -0.419 10.718 -24.212 1.00 55.44 125 THR A O 1
ATOM 968 N N . ARG A 1 126 ? -1.959 12.247 -23.656 1.00 51.69 126 ARG A N 1
ATOM 969 C CA . ARG A 1 126 ? -3.160 11.402 -23.863 1.00 51.69 126 ARG A CA 1
ATOM 970 C C . ARG A 1 126 ? -3.208 10.711 -25.238 1.00 51.69 126 ARG A C 1
ATOM 972 O O . ARG A 1 126 ? -3.634 9.562 -25.360 1.00 51.69 126 ARG A O 1
ATOM 979 N N . ALA A 1 127 ? -2.720 11.387 -26.277 1.00 57.94 127 ALA A N 1
ATOM 980 C CA . ALA A 1 127 ? -2.613 10.839 -27.630 1.00 57.94 127 ALA A CA 1
ATOM 981 C C . ALA A 1 127 ? -1.491 9.793 -27.773 1.00 57.94 127 ALA A C 1
ATOM 983 O O . ALA A 1 127 ? -1.549 8.948 -28.663 1.00 57.94 127 ALA A O 1
ATOM 984 N N . GLN A 1 128 ? -0.467 9.843 -26.919 1.00 57.69 128 GLN A N 1
ATOM 985 C CA . GLN A 1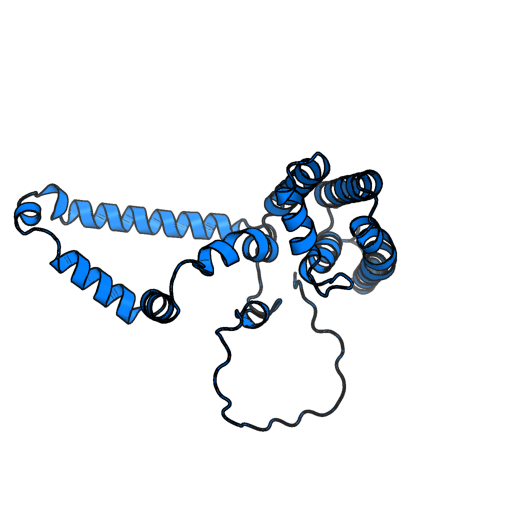 128 ? 0.595 8.838 -26.878 1.00 57.69 128 GLN A CA 1
ATOM 986 C C . GLN A 1 128 ? 0.151 7.618 -26.062 1.00 57.69 128 GLN A C 1
ATOM 988 O O . GLN A 1 128 ? 0.362 6.492 -26.499 1.00 57.69 128 GLN A O 1
ATOM 993 N N . LEU A 1 129 ? -0.542 7.823 -24.936 1.00 56.78 129 LEU A N 1
ATOM 994 C CA . LEU A 1 129 ? -1.050 6.733 -24.094 1.00 56.78 129 LEU A CA 1
ATOM 995 C C . LEU A 1 129 ? -2.101 5.862 -24.795 1.00 56.78 129 LEU A C 1
ATOM 997 O O . LEU A 1 129 ? -2.025 4.636 -24.727 1.00 56.78 129 LEU A O 1
ATOM 1001 N N . SER A 1 130 ? -3.047 6.477 -25.508 1.00 54.94 130 SER A N 1
ATOM 1002 C CA . SER A 1 130 ? -4.049 5.752 -26.311 1.00 54.94 130 SER A CA 1
ATOM 1003 C C . SER A 1 130 ? -3.408 4.887 -27.401 1.00 54.94 130 SER A C 1
ATOM 1005 O O . SER A 1 130 ? -3.837 3.759 -27.620 1.00 54.94 130 SER A O 1
ATOM 1007 N N . LYS A 1 131 ? -2.322 5.365 -28.018 1.00 55.62 131 LYS A N 1
ATOM 1008 C CA . LYS A 1 131 ? -1.557 4.616 -29.025 1.00 55.62 131 LYS A CA 1
ATOM 1009 C C . LYS A 1 131 ? -0.701 3.488 -28.446 1.00 55.62 131 LYS A C 1
ATOM 1011 O O . LYS A 1 131 ? -0.428 2.527 -29.148 1.00 55.62 131 LYS A O 1
ATOM 1016 N N . VAL A 1 132 ? -0.258 3.595 -27.195 1.00 55.78 132 VAL A N 1
ATOM 1017 C CA . VAL A 1 132 ? 0.535 2.545 -26.527 1.00 55.78 132 VAL A CA 1
ATOM 1018 C C . VAL A 1 132 ? -0.359 1.432 -25.965 1.00 55.78 132 VAL A C 1
ATOM 1020 O O . VAL A 1 132 ? 0.047 0.274 -25.951 1.00 55.78 132 VAL A O 1
ATOM 1023 N N . ARG A 1 133 ? -1.578 1.762 -25.509 1.00 54.47 133 ARG A N 1
ATOM 1024 C CA . ARG A 1 133 ? -2.542 0.785 -24.960 1.00 54.47 133 ARG A CA 1
ATOM 1025 C C . ARG A 1 133 ? -3.340 0.041 -26.031 1.00 54.47 133 ARG A C 1
ATOM 1027 O O . ARG A 1 133 ? -3.878 -1.025 -25.739 1.00 54.47 133 ARG A O 1
ATOM 1034 N N . ASP A 1 134 ? -3.426 0.577 -27.245 1.00 62.88 134 ASP A N 1
ATOM 1035 C CA . ASP A 1 134 ? -4.041 -0.122 -28.366 1.00 62.88 134 ASP A CA 1
ATOM 1036 C C . ASP A 1 134 ? -3.106 -1.234 -28.863 1.00 62.88 134 ASP A C 1
ATOM 1038 O O . ASP A 1 134 ? -2.031 -0.982 -29.406 1.00 62.88 134 ASP A O 1
ATOM 1042 N N . ARG A 1 135 ? -3.528 -2.489 -28.674 1.00 60.41 135 ARG A N 1
ATOM 1043 C CA . ARG A 1 135 ? -2.783 -3.676 -29.107 1.00 60.41 135 ARG A CA 1
ATOM 1044 C C . ARG A 1 135 ? -2.489 -3.647 -30.608 1.00 60.41 135 ARG A C 1
ATOM 1046 O O . ARG A 1 135 ? -1.402 -4.064 -31.000 1.00 60.41 135 ARG A O 1
ATOM 1053 N N . ALA A 1 136 ? -3.417 -3.158 -31.432 1.00 66.69 136 ALA A N 1
ATOM 1054 C CA . ALA A 1 136 ? -3.205 -3.048 -32.874 1.00 66.69 136 ALA A CA 1
ATOM 1055 C C . ALA A 1 136 ? -2.126 -2.002 -33.187 1.00 66.69 136 ALA A C 1
ATOM 1057 O O . ALA A 1 136 ? -1.254 -2.228 -34.024 1.00 66.69 136 ALA A O 1
ATOM 1058 N N . GLN A 1 137 ? -2.123 -0.896 -32.445 1.00 65.88 137 GLN A N 1
ATOM 1059 C CA . GLN A 1 137 ? -1.139 0.167 -32.595 1.00 65.88 137 GLN A CA 1
ATOM 1060 C C . GLN A 1 137 ? 0.240 -0.209 -32.034 1.00 65.88 137 GLN A C 1
ATOM 1062 O O . GLN A 1 137 ? 1.252 0.205 -32.600 1.00 65.88 137 GLN A O 1
ATOM 1067 N N . ALA A 1 138 ? 0.309 -1.009 -30.967 1.00 65.31 138 ALA A N 1
ATOM 1068 C CA . ALA A 1 138 ? 1.560 -1.551 -30.441 1.00 65.31 138 ALA A CA 1
ATOM 1069 C C . ALA A 1 138 ? 2.230 -2.484 -31.462 1.00 65.31 138 ALA A C 1
ATOM 1071 O O . ALA A 1 138 ? 3.428 -2.357 -31.706 1.00 65.31 138 ALA A O 1
ATOM 1072 N N . VAL A 1 139 ? 1.444 -3.350 -32.114 1.00 70.25 139 VAL A N 1
ATOM 1073 C CA . VAL A 1 139 ? 1.917 -4.214 -33.208 1.00 70.25 139 VAL A CA 1
ATOM 1074 C C . VAL A 1 139 ? 2.369 -3.372 -34.405 1.00 70.25 139 VAL A C 1
ATOM 1076 O O . VAL A 1 139 ? 3.510 -3.503 -34.832 1.00 70.25 139 VAL A O 1
ATOM 1079 N N . ALA A 1 140 ? 1.550 -2.423 -34.866 1.00 70.88 140 ALA A N 1
ATOM 1080 C CA . ALA A 1 140 ? 1.907 -1.549 -35.988 1.00 70.88 140 ALA A CA 1
ATOM 1081 C C . ALA A 1 140 ? 3.130 -0.648 -35.702 1.00 70.88 140 ALA A C 1
ATOM 1083 O O . ALA A 1 140 ? 3.877 -0.276 -36.606 1.00 70.88 140 ALA A O 1
ATOM 1084 N N . SER A 1 141 ? 3.347 -0.262 -34.442 1.00 69.94 141 SER A N 1
ATOM 1085 C CA . SER A 1 141 ? 4.527 0.514 -34.034 1.00 69.94 141 SER A CA 1
ATOM 1086 C C . SER A 1 141 ? 5.777 -0.360 -33.955 1.00 69.94 141 SER A C 1
ATOM 1088 O O . SER A 1 141 ? 6.856 0.101 -34.322 1.00 69.94 141 SER A O 1
ATOM 1090 N N . ALA A 1 142 ? 5.634 -1.612 -33.510 1.00 73.12 142 ALA A N 1
ATOM 1091 C CA . ALA A 1 142 ? 6.709 -2.594 -33.547 1.00 73.12 142 ALA A CA 1
ATOM 1092 C C . ALA A 1 142 ? 7.133 -2.889 -34.993 1.00 73.12 142 ALA A C 1
ATOM 1094 O O . ALA A 1 142 ? 8.323 -2.851 -35.279 1.00 73.12 142 ALA A O 1
ATOM 1095 N N . GLU A 1 143 ? 6.181 -3.064 -35.915 1.00 75.56 143 GLU A N 1
ATOM 1096 C CA . GLU A 1 143 ? 6.458 -3.221 -37.351 1.00 75.56 143 GLU A CA 1
ATOM 1097 C C . GLU A 1 143 ? 7.236 -2.024 -37.915 1.00 75.56 143 GLU A C 1
ATOM 1099 O O . GLU A 1 143 ? 8.294 -2.206 -38.506 1.00 75.56 143 GLU A O 1
ATOM 1104 N N . LYS A 1 144 ? 6.813 -0.786 -37.632 1.00 76.12 144 LYS A N 1
ATOM 1105 C CA . LYS A 1 144 ? 7.556 0.411 -38.071 1.00 76.12 144 LYS A CA 1
ATOM 1106 C C . LYS A 1 144 ? 8.957 0.529 -37.471 1.00 76.12 144 LYS A C 1
ATOM 1108 O O . LYS A 1 144 ? 9.848 1.079 -38.108 1.00 76.12 144 LYS A O 1
ATOM 1113 N N . LEU A 1 145 ? 9.158 0.078 -36.233 1.00 75.00 145 LEU A N 1
ATOM 1114 C CA . LEU A 1 145 ? 10.490 0.030 -35.625 1.00 75.00 145 LEU A CA 1
ATOM 1115 C C . LEU A 1 145 ? 11.365 -1.038 -36.285 1.00 75.00 145 LEU A C 1
ATOM 1117 O O . LEU A 1 145 ? 12.559 -0.803 -36.461 1.00 75.00 145 LEU A O 1
ATOM 1121 N N . LEU A 1 146 ? 10.774 -2.169 -36.675 1.00 76.81 146 LEU A N 1
ATOM 1122 C CA . LEU A 1 146 ? 11.447 -3.204 -37.456 1.00 76.81 146 LEU A CA 1
ATOM 1123 C C . LEU A 1 146 ? 11.812 -2.694 -38.859 1.00 76.81 146 LEU A C 1
ATOM 1125 O O . LEU A 1 146 ? 12.921 -2.950 -39.313 1.00 76.81 146 LEU A O 1
ATOM 1129 N N . ASP A 1 147 ? 10.964 -1.880 -39.490 1.00 80.88 147 ASP A N 1
ATOM 1130 C CA . ASP A 1 147 ? 11.278 -1.217 -40.768 1.00 80.88 147 ASP A CA 1
ATOM 1131 C C . ASP A 1 147 ? 12.432 -0.203 -40.648 1.00 80.88 147 ASP A C 1
ATOM 1133 O O . ASP A 1 147 ? 13.136 0.073 -41.620 1.00 80.88 147 ASP A O 1
ATOM 1137 N N . CYS A 1 148 ? 12.652 0.351 -39.451 1.00 76.06 148 CYS A N 1
ATOM 1138 C CA . CYS A 1 148 ? 13.783 1.232 -39.153 1.00 76.06 148 CYS A CA 1
ATOM 1139 C C . CYS A 1 148 ? 15.094 0.472 -38.896 1.00 76.06 148 CYS A C 1
ATOM 1141 O O . CYS A 1 148 ? 16.129 1.116 -38.695 1.00 76.06 148 CYS A O 1
ATOM 1143 N N . VAL A 1 149 ? 15.083 -0.866 -38.874 1.00 78.62 149 VAL A N 1
ATOM 1144 C CA . VAL A 1 149 ? 16.303 -1.662 -38.720 1.00 78.62 149 VAL A CA 1
ATOM 1145 C C . VAL A 1 149 ? 17.185 -1.436 -39.954 1.00 78.62 149 VAL A C 1
ATOM 1147 O O . VAL A 1 149 ? 16.759 -1.707 -41.078 1.00 78.62 149 VAL A O 1
ATOM 1150 N N . PRO A 1 150 ? 18.423 -0.934 -39.787 1.00 79.44 150 PRO A N 1
ATOM 1151 C CA . PRO A 1 150 ? 19.315 -0.702 -40.912 1.00 79.44 150 PRO A CA 1
ATOM 1152 C C . PRO A 1 150 ? 19.542 -1.996 -41.693 1.00 79.44 150 PRO A C 1
ATOM 1154 O O . PRO A 1 150 ? 19.835 -3.028 -41.099 1.00 79.44 150 PRO A O 1
ATOM 1157 N N . ILE A 1 151 ? 19.493 -1.941 -43.025 1.00 80.56 151 ILE A N 1
ATOM 1158 C CA . ILE A 1 151 ? 19.639 -3.128 -43.890 1.00 80.56 151 ILE A CA 1
ATOM 1159 C C . ILE A 1 151 ? 20.964 -3.868 -43.629 1.00 80.56 151 ILE A C 1
ATOM 1161 O O . ILE A 1 151 ? 21.027 -5.088 -43.744 1.00 80.56 151 ILE A O 1
ATOM 1165 N N . CYS A 1 152 ? 22.017 -3.159 -43.208 1.00 80.81 152 CYS A N 1
ATOM 1166 C CA . CYS A 1 152 ? 23.286 -3.778 -42.821 1.00 80.81 152 CYS A CA 1
ATOM 1167 C C . CYS A 1 152 ? 23.173 -4.712 -41.602 1.00 80.81 152 CYS A C 1
ATOM 1169 O O . CYS A 1 152 ? 23.978 -5.630 -41.481 1.00 80.81 152 CYS A O 1
ATOM 1171 N N . MET A 1 153 ? 22.168 -4.528 -40.740 1.00 73.12 153 MET A N 1
ATOM 1172 C CA . MET A 1 153 ? 21.896 -5.401 -39.595 1.00 73.12 153 MET A CA 1
ATOM 1173 C C . MET A 1 153 ? 21.339 -6.765 -40.023 1.00 73.12 153 MET A C 1
ATOM 1175 O O . MET A 1 153 ? 21.526 -7.742 -39.307 1.00 73.12 153 MET A O 1
ATOM 1179 N N . LEU A 1 154 ? 20.721 -6.851 -41.209 1.00 72.00 154 LEU A N 1
ATOM 1180 C CA . LEU A 1 154 ? 20.195 -8.105 -41.763 1.00 72.00 154 LEU A CA 1
ATOM 1181 C C . LEU A 1 154 ? 21.297 -9.052 -42.264 1.00 72.00 154 LEU A C 1
ATOM 1183 O O . LEU A 1 154 ? 21.042 -10.221 -42.535 1.00 72.00 154 LEU A O 1
ATOM 1187 N N . GLY A 1 155 ? 22.527 -8.547 -42.402 1.00 74.31 155 GLY A N 1
ATOM 1188 C CA . GLY A 1 155 ? 23.696 -9.340 -42.779 1.00 74.31 155 GLY A CA 1
ATOM 1189 C C . GLY A 1 155 ? 24.338 -10.100 -41.617 1.00 74.31 155 GLY A C 1
ATOM 1190 O O . GLY A 1 155 ? 25.223 -10.917 -41.864 1.00 74.31 155 GLY A O 1
ATOM 1191 N N . PHE A 1 156 ? 23.919 -9.843 -40.373 1.00 77.81 156 PHE A N 1
ATOM 1192 C CA . PHE A 1 156 ? 24.427 -10.547 -39.197 1.00 77.81 156 PHE A CA 1
ATOM 1193 C C . PHE A 1 156 ? 23.541 -11.764 -38.904 1.00 77.81 156 PHE A C 1
ATOM 1195 O O . PHE A 1 156 ? 22.382 -11.594 -38.507 1.00 77.81 156 PHE A O 1
ATOM 1202 N N . PRO A 1 157 ? 24.051 -12.996 -39.084 1.00 70.94 157 PRO A N 1
ATOM 1203 C CA . PRO A 1 157 ? 23.269 -14.206 -38.853 1.00 70.94 157 PRO A CA 1
ATOM 1204 C C . PRO A 1 157 ? 22.790 -14.317 -37.402 1.00 70.94 157 PRO A C 1
ATOM 1206 O O . PRO A 1 157 ? 21.741 -14.892 -37.156 1.00 70.94 157 PRO A O 1
ATOM 1209 N N . GLU A 1 158 ? 23.481 -13.708 -36.442 1.00 74.81 158 GLU A N 1
ATOM 1210 C CA . GLU A 1 158 ? 23.094 -13.706 -35.030 1.00 74.81 158 GLU A CA 1
ATOM 1211 C C . GLU A 1 158 ? 21.786 -12.942 -34.772 1.00 74.81 158 GLU A C 1
ATOM 1213 O O . GLU A 1 158 ? 21.065 -13.275 -33.835 1.00 74.81 158 GLU A O 1
ATOM 1218 N N . ILE A 1 159 ? 21.465 -11.941 -35.599 1.00 67.94 159 ILE A N 1
ATOM 1219 C CA . ILE A 1 159 ? 20.283 -11.075 -35.445 1.00 67.94 159 ILE A CA 1
ATOM 1220 C C . ILE A 1 159 ? 19.088 -11.630 -36.229 1.00 67.94 159 ILE A C 1
ATOM 1222 O O . ILE A 1 159 ? 17.946 -11.501 -35.792 1.00 67.94 159 ILE A O 1
ATOM 1226 N N . CYS A 1 160 ? 19.349 -12.266 -37.372 1.00 67.06 160 CYS A N 1
ATOM 1227 C CA . CYS A 1 160 ? 18.320 -12.815 -38.260 1.00 67.06 160 CYS A CA 1
ATOM 1228 C C . CYS A 1 160 ? 18.166 -14.340 -38.174 1.00 67.06 160 CYS A C 1
ATOM 1230 O O . CYS A 1 160 ? 17.424 -14.914 -38.970 1.00 67.06 160 CYS A O 1
ATOM 1232 N N . SER A 1 161 ? 18.855 -15.003 -37.240 1.00 79.69 161 SER A N 1
ATOM 1233 C CA . SER A 1 161 ? 18.709 -16.444 -37.028 1.00 79.69 161 SER A CA 1
ATOM 1234 C C . SER A 1 161 ? 17.369 -16.772 -36.374 1.00 79.69 161 SER A C 1
ATOM 1236 O O . SER A 1 161 ? 16.977 -16.182 -35.363 1.00 79.69 161 SER A O 1
ATOM 1238 N N . GLU A 1 162 ? 16.703 -17.779 -36.935 1.00 78.69 162 GLU A N 1
ATOM 1239 C CA . GLU A 1 162 ? 15.511 -18.401 -36.361 1.00 78.69 162 GLU A CA 1
ATOM 1240 C C . GLU A 1 162 ? 15.788 -18.939 -34.946 1.00 78.69 162 GLU A C 1
ATOM 1242 O O . GLU A 1 162 ? 14.932 -18.818 -34.070 1.00 78.69 162 GLU A O 1
ATOM 1247 N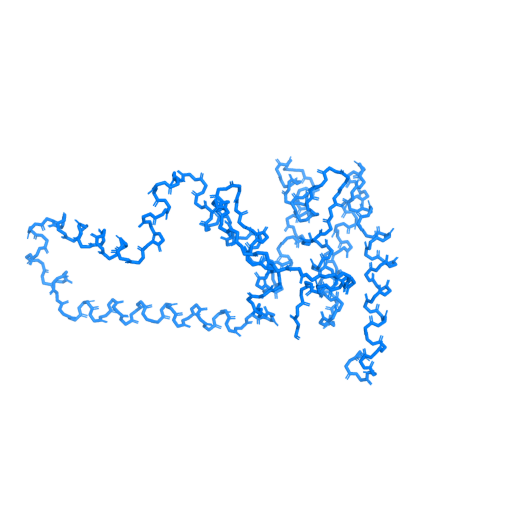 N . ASP A 1 163 ? 17.011 -19.410 -34.679 1.00 81.31 163 ASP A N 1
ATOM 1248 C CA . ASP A 1 163 ? 17.425 -19.892 -33.357 1.00 81.31 163 ASP A CA 1
ATOM 1249 C C . ASP A 1 163 ? 17.475 -18.757 -32.323 1.00 81.31 163 ASP A C 1
ATOM 1251 O O . ASP A 1 163 ? 17.017 -18.927 -31.191 1.00 81.31 163 ASP A O 1
ATOM 1255 N N . THR A 1 164 ? 17.981 -17.575 -32.701 1.00 78.19 164 THR A N 1
ATOM 1256 C CA . THR A 1 164 ? 18.018 -16.404 -31.805 1.00 78.19 164 THR A CA 1
ATOM 1257 C C . THR A 1 164 ? 16.607 -15.905 -31.504 1.00 78.19 164 THR A C 1
ATOM 1259 O O . THR A 1 164 ? 16.297 -15.574 -30.357 1.00 78.19 164 THR A O 1
ATOM 1262 N N . LEU A 1 165 ? 15.728 -15.879 -32.513 1.00 80.25 165 LEU A N 1
ATOM 1263 C CA . LEU A 1 165 ? 14.326 -15.508 -32.325 1.00 80.25 165 LEU A CA 1
ATOM 1264 C C . LEU A 1 165 ? 13.604 -16.509 -31.415 1.00 80.25 165 LEU A C 1
ATOM 1266 O O . LEU A 1 165 ? 12.903 -16.099 -30.487 1.00 80.25 165 LEU A O 1
ATOM 1270 N N . ALA A 1 166 ? 13.802 -17.808 -31.639 1.00 81.69 166 ALA A N 1
ATOM 1271 C CA . ALA A 1 166 ? 13.229 -18.860 -30.808 1.00 81.69 166 ALA A CA 1
ATOM 1272 C C . ALA A 1 166 ? 13.715 -18.758 -29.353 1.00 81.69 166 ALA A C 1
ATOM 1274 O O . ALA A 1 166 ? 12.905 -18.870 -28.428 1.00 81.69 166 ALA A O 1
ATOM 1275 N N . LEU A 1 167 ? 15.006 -18.472 -29.142 1.00 83.25 167 LEU A N 1
ATOM 1276 C CA . LEU A 1 167 ? 15.578 -18.235 -27.816 1.00 83.25 167 LEU A CA 1
ATOM 1277 C C . LEU A 1 167 ? 14.942 -17.011 -27.142 1.00 83.25 167 LEU A C 1
ATOM 1279 O O . LEU A 1 167 ? 14.467 -17.122 -26.014 1.00 83.25 167 LEU A O 1
ATOM 1283 N N . TYR A 1 168 ? 14.851 -15.877 -27.843 1.00 78.12 168 TYR A N 1
ATOM 1284 C CA . TYR A 1 168 ? 14.215 -14.661 -27.324 1.00 78.12 168 TYR A CA 1
ATOM 1285 C C . TYR A 1 168 ? 12.745 -14.894 -26.948 1.00 78.12 168 TYR A C 1
ATOM 1287 O O . TYR A 1 168 ? 12.297 -14.486 -25.875 1.00 78.12 168 TYR A O 1
ATOM 1295 N N . MET A 1 169 ? 11.984 -15.590 -27.800 1.00 82.50 169 MET A N 1
ATOM 1296 C CA . MET A 1 169 ? 10.592 -15.945 -27.510 1.00 82.50 169 MET A CA 1
ATOM 1297 C C . MET A 1 169 ? 10.483 -16.867 -26.292 1.00 82.50 169 MET A C 1
ATOM 1299 O O . MET A 1 169 ? 9.593 -16.677 -25.458 1.00 82.50 169 MET A O 1
ATOM 1303 N N . HIS A 1 170 ? 11.389 -17.838 -26.160 1.00 83.62 170 HIS A N 1
ATOM 1304 C CA . HIS A 1 170 ? 11.435 -18.742 -25.016 1.00 83.62 170 HIS A CA 1
ATOM 1305 C C . HIS A 1 170 ? 11.760 -17.998 -23.713 1.00 83.62 170 HIS A C 1
ATOM 1307 O O . HIS A 1 170 ? 11.060 -18.171 -22.713 1.00 83.62 170 HIS A O 1
ATOM 1313 N N . GLU A 1 171 ? 12.766 -17.124 -23.719 1.00 83.31 171 GLU A N 1
ATOM 1314 C CA . GLU A 1 171 ? 13.121 -16.283 -22.572 1.00 83.31 171 GLU A CA 1
ATOM 1315 C C . GLU A 1 171 ? 11.992 -15.313 -22.203 1.00 83.31 171 GLU A C 1
ATOM 1317 O O . GLU A 1 171 ? 11.647 -15.180 -21.027 1.00 83.31 171 GLU A O 1
ATOM 1322 N N . GLY A 1 172 ? 11.354 -14.691 -23.198 1.00 74.44 172 GLY A N 1
ATOM 1323 C CA . GLY A 1 172 ? 10.179 -13.844 -23.003 1.00 74.44 172 GLY A CA 1
ATOM 1324 C C . GLY A 1 172 ? 9.023 -14.601 -22.347 1.00 74.44 172 GLY A C 1
ATOM 1325 O O . GLY A 1 172 ? 8.445 -14.123 -21.367 1.00 74.44 172 GLY A O 1
ATOM 1326 N N . ALA A 1 173 ? 8.731 -15.816 -22.818 1.00 76.88 173 ALA A N 1
ATOM 1327 C CA . ALA A 1 173 ? 7.727 -16.686 -22.211 1.00 76.88 173 ALA A CA 1
ATOM 1328 C C . ALA A 1 173 ? 8.089 -17.049 -20.761 1.00 76.88 173 ALA A C 1
ATOM 1330 O O . ALA A 1 173 ? 7.234 -16.951 -19.879 1.00 76.88 173 ALA A O 1
ATOM 1331 N N . GLN A 1 174 ? 9.358 -17.373 -20.481 1.00 82.12 174 GLN A N 1
ATOM 1332 C CA . GLN A 1 174 ? 9.822 -17.619 -19.114 1.00 82.12 174 GLN A CA 1
ATOM 1333 C C . GLN A 1 174 ? 9.676 -16.384 -18.215 1.00 82.12 174 GLN A C 1
ATOM 1335 O O . GLN A 1 174 ? 9.316 -16.526 -17.048 1.00 82.12 174 GLN A O 1
ATOM 1340 N N . LEU A 1 175 ? 9.948 -15.174 -18.713 1.00 72.56 175 LEU A N 1
ATOM 1341 C CA . LEU A 1 175 ? 9.779 -13.938 -17.941 1.00 72.56 175 LEU A CA 1
ATOM 1342 C C . LEU A 1 175 ? 8.309 -13.685 -17.593 1.00 72.56 175 LEU A C 1
ATOM 1344 O O . LEU A 1 175 ? 8.002 -13.339 -16.447 1.00 72.56 175 LEU A O 1
ATOM 1348 N N . VAL A 1 176 ? 7.402 -13.898 -18.552 1.00 71.88 176 VAL A N 1
ATOM 1349 C CA . VAL A 1 176 ? 5.953 -13.831 -18.314 1.00 71.88 176 VAL A CA 1
ATOM 1350 C C . VAL A 1 176 ? 5.547 -14.875 -17.279 1.00 71.88 176 VAL A C 1
ATOM 1352 O O . VAL A 1 176 ? 4.886 -14.535 -16.301 1.00 71.88 176 VAL A O 1
ATOM 1355 N N . GLU A 1 177 ? 5.995 -16.119 -17.430 1.00 74.50 177 GLU A N 1
ATOM 1356 C CA . GLU A 1 177 ? 5.661 -17.204 -16.510 1.00 74.50 177 GLU A CA 1
ATOM 1357 C C . GLU A 1 177 ? 6.209 -16.958 -15.097 1.00 74.50 177 GLU A C 1
ATOM 1359 O O . GLU A 1 177 ? 5.495 -17.153 -14.114 1.00 74.50 177 GLU A O 1
ATOM 1364 N N . ARG A 1 178 ? 7.445 -16.462 -14.966 1.00 70.44 178 ARG A N 1
ATOM 1365 C CA . ARG A 1 178 ? 8.026 -16.064 -13.675 1.00 70.44 178 ARG A CA 1
ATOM 1366 C C . ARG A 1 178 ? 7.202 -14.963 -13.022 1.00 70.44 178 ARG A C 1
ATOM 1368 O O . ARG A 1 178 ? 6.892 -15.085 -11.843 1.00 70.44 178 ARG A O 1
ATOM 1375 N N . ARG A 1 179 ? 6.792 -13.936 -13.776 1.00 64.31 179 ARG A N 1
ATOM 1376 C CA . ARG A 1 179 ? 5.931 -12.864 -13.253 1.00 64.31 179 ARG A CA 1
ATOM 1377 C C . ARG A 1 179 ? 4.568 -13.406 -12.824 1.00 64.31 179 ARG A C 1
ATOM 1379 O O . ARG A 1 179 ? 4.122 -13.088 -11.729 1.00 64.31 179 ARG A O 1
ATOM 1386 N N . VAL A 1 180 ? 3.952 -14.270 -13.630 1.00 67.12 180 VAL A N 1
ATOM 1387 C CA . VAL A 1 180 ? 2.697 -14.956 -13.285 1.00 67.12 180 VAL A CA 1
ATOM 1388 C C . VAL A 1 180 ? 2.859 -15.768 -12.000 1.00 67.12 180 VAL A C 1
ATOM 1390 O O . VAL A 1 180 ? 2.006 -15.670 -11.126 1.00 67.12 180 VAL A O 1
ATOM 1393 N N . ARG A 1 181 ? 3.960 -16.509 -11.830 1.00 71.81 181 ARG A N 1
ATOM 1394 C CA . ARG A 1 181 ? 4.255 -17.262 -10.598 1.00 71.81 181 ARG A CA 1
ATOM 1395 C C . ARG A 1 181 ? 4.498 -16.344 -9.396 1.00 71.81 181 ARG A C 1
ATOM 1397 O O . ARG A 1 181 ? 3.985 -16.626 -8.319 1.00 71.81 181 ARG A O 1
ATOM 1404 N N . SER A 1 182 ? 5.222 -15.238 -9.568 1.00 62.47 182 SER A N 1
ATOM 1405 C CA . SER A 1 182 ? 5.435 -14.237 -8.513 1.00 62.47 182 SER A CA 1
ATOM 1406 C C . SER A 1 182 ? 4.128 -13.568 -8.079 1.00 62.47 182 SER A C 1
ATOM 1408 O O . SER A 1 182 ? 3.912 -13.396 -6.885 1.00 62.47 182 SER A O 1
ATOM 1410 N N . CYS A 1 183 ? 3.233 -13.257 -9.021 1.00 61.19 183 CYS A N 1
ATOM 1411 C CA . CYS A 1 183 ? 1.887 -12.757 -8.731 1.00 61.19 183 CYS A CA 1
ATOM 1412 C C . CYS A 1 183 ? 0.955 -13.855 -8.188 1.00 61.19 183 CYS A C 1
ATOM 1414 O O . CYS A 1 183 ? 0.035 -13.565 -7.432 1.00 61.19 183 CYS A O 1
ATOM 1416 N N . ALA A 1 184 ? 1.189 -15.127 -8.523 1.00 63.72 184 ALA A N 1
ATOM 1417 C CA . ALA A 1 184 ? 0.452 -16.256 -7.954 1.00 63.72 184 ALA A CA 1
ATOM 1418 C C . ALA A 1 184 ? 0.839 -16.538 -6.492 1.00 63.72 184 ALA A C 1
ATOM 1420 O O . ALA A 1 184 ? 0.035 -17.102 -5.756 1.00 63.72 184 ALA A O 1
ATOM 1421 N N . ALA A 1 185 ? 2.046 -16.136 -6.079 1.00 61.72 185 ALA A N 1
ATOM 1422 C CA . ALA A 1 185 ? 2.524 -16.196 -4.700 1.00 61.72 185 ALA A CA 1
ATOM 1423 C C . ALA A 1 185 ? 2.117 -14.974 -3.860 1.00 61.72 185 ALA A C 1
ATOM 1425 O O . ALA A 1 185 ? 2.484 -14.893 -2.687 1.00 61.72 185 ALA A O 1
ATOM 1426 N N . TRP A 1 186 ? 1.380 -14.016 -4.435 1.00 64.31 186 TRP A N 1
ATOM 1427 C CA . TRP A 1 186 ? 0.818 -12.923 -3.653 1.00 64.31 186 TRP A CA 1
ATOM 1428 C C . TRP A 1 186 ? -0.077 -13.498 -2.570 1.00 64.31 186 TRP A C 1
ATOM 1430 O O . TRP A 1 186 ? -0.990 -14.281 -2.837 1.00 64.31 186 TRP A O 1
ATOM 1440 N N . LYS A 1 187 ? 0.211 -13.097 -1.330 1.00 56.88 187 LYS A N 1
ATOM 1441 C CA . LYS A 1 187 ? -0.506 -13.570 -0.146 1.00 56.88 187 LYS A CA 1
ATOM 1442 C C . LYS A 1 187 ? -2.003 -13.247 -0.244 1.00 56.88 187 LYS A C 1
ATOM 1444 O O . LYS A 1 187 ? -2.810 -13.936 0.370 1.00 56.88 187 LYS A O 1
ATOM 1449 N N . TRP A 1 188 ? -2.357 -12.241 -1.053 1.00 53.81 188 TRP A N 1
ATOM 1450 C CA . TRP A 1 188 ? -3.710 -11.730 -1.243 1.00 53.81 188 TRP A CA 1
ATOM 1451 C C . TRP A 1 188 ? -3.949 -11.324 -2.700 1.00 53.81 188 TRP A C 1
ATOM 1453 O O . TRP A 1 188 ? -3.370 -10.347 -3.175 1.00 53.81 188 TRP A O 1
ATOM 1463 N N . ARG A 1 189 ? -4.787 -12.090 -3.408 1.00 56.88 189 ARG A N 1
ATOM 1464 C CA . ARG A 1 189 ? -5.109 -11.890 -4.832 1.00 56.88 189 ARG A CA 1
ATOM 1465 C C . ARG A 1 189 ? -6.314 -10.955 -4.974 1.00 56.88 189 ARG A C 1
ATOM 1467 O O . ARG A 1 189 ? -7.297 -11.145 -4.262 1.00 56.88 189 ARG A O 1
ATOM 1474 N N . TYR A 1 190 ? -6.257 -9.989 -5.886 1.00 48.69 190 TYR A N 1
ATOM 1475 C CA . TYR A 1 190 ? -7.382 -9.097 -6.191 1.00 48.69 190 TYR A CA 1
ATOM 1476 C C . TYR A 1 190 ? -8.478 -9.820 -6.977 1.00 48.69 190 TYR A C 1
ATOM 1478 O O . TYR A 1 190 ? -8.211 -10.698 -7.802 1.00 48.69 190 TYR A O 1
ATOM 1486 N N . ASP A 1 191 ? -9.725 -9.425 -6.734 1.00 53.66 191 ASP A N 1
ATOM 1487 C CA . ASP A 1 191 ? -10.914 -10.011 -7.357 1.00 53.66 191 ASP A CA 1
ATOM 1488 C C . ASP A 1 191 ? -11.326 -9.317 -8.669 1.00 53.66 191 ASP A C 1
ATOM 1490 O O . ASP A 1 191 ? -12.256 -9.774 -9.333 1.00 53.66 191 ASP A O 1
ATOM 1494 N N . GLY A 1 192 ? -10.654 -8.225 -9.058 1.00 46.75 192 GLY A N 1
ATOM 1495 C CA . GLY A 1 192 ? -11.005 -7.445 -10.251 1.00 46.75 192 GLY A CA 1
ATOM 1496 C C . GLY A 1 192 ? -12.209 -6.515 -10.074 1.00 46.75 192 GLY A C 1
ATOM 1497 O O . GLY A 1 192 ? -12.632 -5.884 -11.045 1.00 46.75 192 GLY A O 1
ATOM 1498 N N . VAL A 1 193 ? -12.793 -6.446 -8.875 1.00 45.62 193 VAL A N 1
ATOM 1499 C CA . VAL A 1 193 ? -14.089 -5.793 -8.628 1.00 45.62 193 VAL A CA 1
ATOM 1500 C C . VAL A 1 193 ? -14.011 -4.795 -7.477 1.00 45.62 193 VAL A C 1
ATOM 1502 O O . VAL A 1 193 ? -14.713 -3.780 -7.520 1.00 45.62 193 VAL A O 1
ATOM 1505 N N . THR A 1 194 ? -13.158 -5.029 -6.472 1.00 44.75 194 THR A N 1
ATOM 1506 C CA . THR A 1 194 ? -13.141 -4.191 -5.266 1.00 44.75 194 THR A CA 1
ATOM 1507 C C . THR A 1 194 ? -11.740 -3.938 -4.708 1.00 44.75 194 THR A C 1
ATOM 1509 O O . THR A 1 194 ? -11.180 -4.835 -4.082 1.00 44.75 194 THR A O 1
ATOM 1512 N N . PRO A 1 195 ? -11.197 -2.707 -4.843 1.00 47.81 195 PRO A N 1
ATOM 1513 C CA . PRO A 1 195 ? -11.790 -1.518 -5.479 1.00 47.81 195 PRO A CA 1
ATOM 1514 C C . PRO A 1 195 ? -12.215 -1.726 -6.918 1.00 47.81 195 PRO A C 1
ATOM 1516 O O . PRO A 1 195 ? -11.539 -2.431 -7.648 1.00 47.81 195 PRO A O 1
ATOM 1519 N N . SER A 1 196 ? -13.252 -1.022 -7.363 1.00 46.53 196 SER A N 1
ATOM 1520 C CA . SER A 1 196 ? -13.513 -0.935 -8.798 1.00 46.53 196 SER A CA 1
ATOM 1521 C C . SER A 1 196 ? -12.310 -0.285 -9.499 1.00 46.53 196 SER A C 1
ATOM 1523 O O . SER A 1 196 ? -11.864 0.769 -9.035 1.00 46.53 196 SER A O 1
ATOM 1525 N N . PRO A 1 197 ? -11.825 -0.816 -10.639 1.00 46.59 197 PRO A N 1
ATOM 1526 C CA . PRO A 1 197 ? -10.808 -0.156 -11.466 1.00 46.59 197 PRO A CA 1
ATOM 1527 C C . PRO A 1 197 ? -11.181 1.288 -11.847 1.00 46.59 197 PRO A C 1
ATOM 1529 O O . PRO A 1 197 ? -10.314 2.102 -12.155 1.00 46.59 197 PRO A O 1
ATOM 1532 N N . VAL A 1 198 ? -12.479 1.617 -11.796 1.00 47.78 198 VAL A N 1
ATOM 1533 C CA . VAL A 1 198 ? -13.039 2.952 -12.044 1.00 47.78 198 VAL A CA 1
ATOM 1534 C C . VAL A 1 198 ? -12.631 3.968 -10.969 1.00 47.78 198 VAL A C 1
ATOM 1536 O O . VAL A 1 198 ? -12.507 5.143 -11.284 1.00 47.78 198 VAL A O 1
ATOM 1539 N N . LEU A 1 199 ? -12.344 3.547 -9.730 1.00 45.62 199 LEU A N 1
ATOM 1540 C CA . LEU A 1 199 ? -11.863 4.445 -8.664 1.00 45.62 199 LEU A CA 1
ATOM 1541 C C . LEU A 1 199 ? -10.470 5.030 -8.944 1.00 45.62 199 LEU A C 1
ATOM 1543 O O . LEU A 1 199 ? -10.062 5.976 -8.276 1.00 45.62 199 LEU A O 1
ATOM 1547 N N . PHE A 1 200 ? -9.749 4.473 -9.919 1.00 46.69 200 PHE A N 1
ATOM 1548 C CA . PHE A 1 200 ? -8.397 4.889 -10.293 1.00 46.69 200 PHE A CA 1
ATOM 1549 C C . PHE A 1 200 ? -8.303 5.376 -11.740 1.00 46.69 200 PHE A C 1
ATOM 1551 O O . PHE A 1 200 ? -7.199 5.583 -12.247 1.00 46.69 200 PHE A O 1
ATOM 1558 N N . ARG A 1 201 ? -9.454 5.573 -12.400 1.00 45.56 201 ARG A N 1
ATOM 1559 C CA . ARG A 1 201 ? -9.540 6.391 -13.608 1.00 45.56 201 ARG A CA 1
ATOM 1560 C C . ARG A 1 201 ? -9.043 7.788 -13.242 1.00 45.56 201 ARG A C 1
ATOM 1562 O O . ARG A 1 201 ? -9.577 8.416 -12.331 1.00 45.56 201 ARG A O 1
ATOM 1569 N N . GLY A 1 202 ? -7.982 8.249 -13.899 1.00 41.19 202 GLY A N 1
ATOM 1570 C CA . GLY A 1 202 ? -7.567 9.643 -13.756 1.00 41.19 202 GLY A CA 1
ATOM 1571 C C . GLY A 1 202 ? -8.659 10.557 -14.312 1.00 41.19 202 GLY A C 1
ATOM 1572 O O . GLY A 1 202 ? -9.496 10.104 -15.092 1.00 41.19 202 GLY A O 1
ATOM 1573 N N . ASP A 1 203 ? -8.595 11.855 -14.013 1.00 41.81 203 ASP A N 1
ATOM 1574 C CA . ASP A 1 203 ? -9.503 12.918 -14.513 1.00 41.81 203 ASP A CA 1
ATOM 1575 C C . ASP A 1 203 ? -9.668 12.947 -16.059 1.00 41.81 203 ASP A C 1
ATOM 1577 O O . ASP A 1 203 ? -10.435 13.706 -16.638 1.00 41.81 203 ASP A O 1
ATOM 1581 N N . SER A 1 204 ? -8.906 12.109 -16.763 1.00 43.12 204 SER A N 1
ATOM 1582 C CA . SER A 1 204 ? -8.886 11.916 -18.209 1.00 43.12 204 SER A CA 1
ATOM 1583 C C . SER A 1 204 ? -9.807 10.803 -18.730 1.00 43.12 204 SER A C 1
ATOM 1585 O O . SER A 1 204 ? -9.841 10.610 -19.946 1.00 43.12 204 SER A O 1
ATOM 1587 N N . ASP A 1 205 ? -10.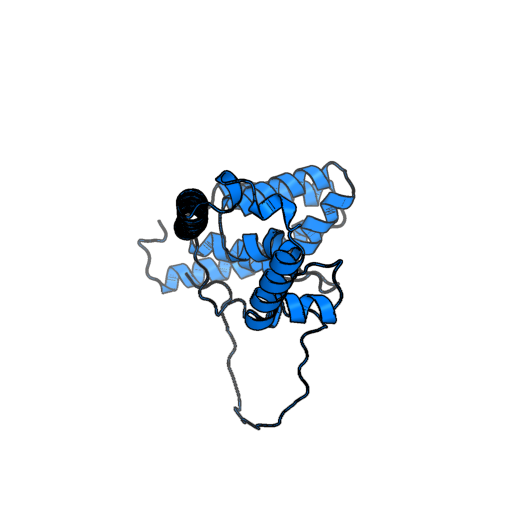516 10.061 -17.876 1.00 41.69 205 ASP A N 1
ATOM 1588 C CA . ASP A 1 205 ? -11.340 8.910 -18.285 1.00 41.69 205 ASP A CA 1
ATOM 1589 C C . ASP A 1 205 ? -12.860 9.142 -18.114 1.00 41.69 205 ASP A C 1
ATOM 1591 O O . ASP A 1 205 ? -13.621 8.186 -17.932 1.00 41.69 205 ASP A O 1
ATOM 1595 N N . GLU A 1 206 ? -13.333 10.388 -18.201 1.00 39.75 206 GLU A N 1
ATOM 1596 C CA . GLU A 1 206 ? -14.754 10.645 -18.468 1.00 39.75 206 GLU A CA 1
ATOM 1597 C C . GLU A 1 206 ? -15.052 10.364 -19.951 1.00 39.75 206 GLU A C 1
ATOM 1599 O O . GLU A 1 206 ? -14.553 11.051 -20.848 1.00 39.75 206 GLU A O 1
ATOM 1604 N N . GLU A 1 207 ? -15.848 9.326 -20.223 1.00 40.41 207 GLU A N 1
ATOM 1605 C CA . GLU A 1 207 ? -16.516 9.174 -21.518 1.00 40.41 207 GLU A CA 1
ATOM 1606 C C . GLU A 1 207 ? -17.800 10.016 -21.531 1.00 40.41 207 GLU A C 1
ATOM 1608 O O . GLU A 1 207 ? -18.496 10.093 -20.515 1.00 40.41 207 GLU A O 1
ATOM 1613 N N . PRO A 1 208 ? -18.156 10.637 -22.668 1.00 37.19 208 PRO A N 1
ATOM 1614 C CA . PRO A 1 208 ? -19.393 11.386 -22.775 1.00 37.19 208 PRO A CA 1
ATOM 1615 C C . PRO A 1 208 ? -20.584 10.420 -22.725 1.00 37.19 208 PRO A C 1
ATOM 1617 O O . PRO A 1 208 ? -20.669 9.478 -23.512 1.00 37.19 208 PRO A O 1
ATOM 1620 N N . ASN A 1 209 ? -21.497 10.690 -21.790 1.00 34.00 209 ASN A N 1
ATOM 1621 C CA . ASN A 1 209 ? -22.797 10.044 -21.608 1.00 34.00 209 ASN A CA 1
ATOM 1622 C C . ASN A 1 209 ? -23.403 9.468 -22.900 1.00 34.00 209 ASN A C 1
ATOM 1624 O O . ASN A 1 209 ? -23.729 10.208 -23.829 1.00 34.00 209 ASN A O 1
ATOM 1628 N N . SER A 1 210 ? -23.730 8.175 -22.875 1.00 28.33 210 SER A N 1
ATOM 1629 C CA . SER A 1 210 ? -24.913 7.684 -23.579 1.00 28.33 210 SER A CA 1
ATOM 1630 C C . SER A 1 210 ? -25.921 7.209 -22.538 1.00 28.33 210 SER A C 1
ATOM 1632 O O . SER A 1 210 ? -25.656 6.347 -21.705 1.00 28.33 210 SER A O 1
ATOM 1634 N N . HIS A 1 211 ? -27.070 7.878 -22.533 1.00 34.00 211 HIS A N 1
ATOM 1635 C CA . HIS A 1 211 ? -28.191 7.592 -21.657 1.00 34.00 211 HIS A CA 1
ATOM 1636 C C . HIS A 1 211 ? -28.618 6.127 -21.791 1.00 34.00 211 HIS A C 1
ATOM 1638 O O . HIS A 1 211 ? -29.060 5.695 -22.850 1.00 34.00 211 HIS A O 1
ATOM 1644 N N . THR A 1 212 ? -28.587 5.379 -20.694 1.00 26.78 212 THR A N 1
ATOM 1645 C CA . THR A 1 212 ? -29.607 4.358 -20.451 1.00 26.78 212 THR A CA 1
ATOM 1646 C C . THR A 1 212 ? -30.016 4.462 -18.994 1.00 26.78 212 THR A C 1
ATOM 1648 O O . THR A 1 212 ? -29.272 4.122 -18.079 1.00 26.78 212 THR A O 1
ATOM 1651 N N . SER A 1 213 ? -31.198 5.027 -18.793 1.00 29.14 213 SER A N 1
ATOM 1652 C CA . SER A 1 213 ? -31.884 5.122 -17.518 1.00 29.14 213 SER A CA 1
ATOM 1653 C C . SER A 1 213 ? -32.099 3.712 -16.975 1.00 29.14 213 SER A C 1
ATOM 1655 O O . SER A 1 213 ? -32.913 2.962 -17.508 1.00 29.14 213 SER A O 1
ATOM 1657 N N . VAL A 1 214 ? -31.402 3.358 -15.900 1.00 25.50 214 VAL A N 1
ATOM 1658 C CA . VAL A 1 214 ? -31.837 2.272 -15.023 1.00 25.50 214 VAL A CA 1
ATOM 1659 C C . VAL A 1 214 ? -32.160 2.908 -13.683 1.00 25.50 214 VAL A C 1
ATOM 1661 O O . VAL A 1 214 ? -31.286 3.262 -12.898 1.00 25.50 214 VAL A O 1
ATOM 1664 N N . VAL A 1 215 ? -33.458 3.110 -13.476 1.00 27.72 215 VAL A N 1
ATOM 1665 C CA . VAL A 1 215 ? -34.041 3.363 -12.165 1.00 27.72 215 VAL A CA 1
ATOM 1666 C C . VAL A 1 215 ? -33.783 2.122 -11.314 1.00 27.72 215 VAL A C 1
ATOM 1668 O O . VAL A 1 215 ? -34.274 1.046 -11.645 1.00 27.72 215 VAL A O 1
ATOM 1671 N N . VAL A 1 216 ? -33.043 2.276 -10.218 1.00 26.16 216 VAL A N 1
ATOM 1672 C CA . VAL A 1 216 ? -33.181 1.413 -9.042 1.00 26.16 216 VAL A CA 1
ATOM 1673 C C . VAL A 1 216 ? -33.293 2.331 -7.832 1.00 26.16 216 VAL A C 1
ATOM 1675 O O . VAL A 1 216 ? -32.349 3.021 -7.448 1.00 26.16 216 VAL A O 1
ATOM 1678 N N . GLU A 1 217 ? -34.509 2.386 -7.303 1.00 22.25 217 GLU A N 1
ATOM 1679 C CA . GLU A 1 217 ? -34.849 2.928 -5.995 1.00 22.25 217 GLU A CA 1
ATOM 1680 C C . GLU A 1 217 ? -34.000 2.290 -4.888 1.00 22.25 217 GLU A C 1
ATOM 1682 O O . GLU A 1 217 ? -33.720 1.100 -4.931 1.00 22.25 217 GLU A O 1
ATOM 1687 N N . GLY A 1 218 ? -33.696 3.080 -3.855 1.00 25.95 218 GLY A N 1
ATOM 1688 C CA . GLY A 1 218 ? -33.704 2.622 -2.465 1.00 25.95 218 GLY A CA 1
ATOM 1689 C C . GLY A 1 218 ? -32.684 1.560 -2.028 1.00 25.95 218 GLY A C 1
ATOM 1690 O O . GLY A 1 218 ? -32.778 0.386 -2.354 1.00 25.95 218 GLY A O 1
ATOM 1691 N N . THR A 1 219 ? -31.833 1.962 -1.078 1.00 29.34 219 THR A N 1
ATOM 1692 C CA . THR A 1 219 ? -31.202 1.108 -0.044 1.00 29.34 219 THR A CA 1
ATOM 1693 C C . THR A 1 219 ? -30.200 0.023 -0.480 1.00 29.34 219 THR A C 1
ATOM 1695 O O . THR A 1 219 ? -30.580 -1.094 -0.792 1.00 29.34 219 THR A O 1
ATOM 1698 N N . ALA A 1 220 ? -28.902 0.337 -0.342 1.00 25.92 220 ALA A N 1
ATOM 1699 C CA . ALA A 1 220 ? -27.799 -0.540 0.114 1.00 25.92 220 ALA A CA 1
ATOM 1700 C C . ALA A 1 220 ? -26.502 0.306 0.096 1.00 25.92 220 ALA A C 1
ATOM 1702 O O . ALA A 1 220 ? -25.966 0.604 -0.963 1.00 25.92 220 ALA A O 1
ATOM 1703 N N . VAL A 1 221 ? -26.062 0.963 1.173 1.00 37.25 221 VAL A N 1
ATOM 1704 C CA . VAL A 1 221 ? -25.282 0.417 2.304 1.00 37.25 221 VAL A CA 1
ATOM 1705 C C . VAL A 1 221 ? -24.462 -0.832 1.934 1.00 37.25 221 VAL A C 1
ATOM 1707 O O . VAL A 1 221 ? -25.029 -1.865 1.606 1.00 37.25 221 VAL A O 1
ATOM 1710 N N . ASN A 1 222 ? -23.133 -0.735 2.081 1.00 32.41 222 ASN A N 1
ATOM 1711 C CA . ASN A 1 222 ? -22.143 -1.829 2.084 1.00 32.41 222 ASN A CA 1
ATOM 1712 C C . ASN A 1 222 ? -21.739 -2.461 0.734 1.00 32.41 222 ASN A C 1
ATOM 1714 O O . ASN A 1 222 ? -22.121 -3.580 0.411 1.00 32.41 222 ASN A O 1
ATOM 1718 N N . GLY A 1 223 ? -20.816 -1.809 0.017 1.00 29.11 223 GLY A N 1
ATOM 1719 C CA . GLY A 1 223 ? -19.963 -2.450 -0.995 1.00 29.11 223 GLY A CA 1
ATOM 1720 C C . GLY A 1 223 ? -18.532 -2.600 -0.472 1.00 29.11 223 GLY A C 1
ATOM 1721 O O . GLY A 1 223 ? -17.729 -1.682 -0.591 1.00 29.11 223 GLY A O 1
ATOM 1722 N N . PHE A 1 224 ? -18.249 -3.721 0.189 1.00 33.03 224 PHE A N 1
ATOM 1723 C CA . PHE A 1 224 ? -16.980 -4.067 0.842 1.00 33.03 224 PHE A CA 1
ATOM 1724 C C . PHE A 1 224 ? -15.768 -4.025 -0.105 1.00 33.03 224 PHE A C 1
ATOM 1726 O O . PHE A 1 224 ? -15.575 -4.933 -0.901 1.00 33.03 224 PHE A O 1
ATOM 1733 N N . PHE A 1 225 ? -14.907 -3.021 0.051 1.00 37.91 225 PHE A N 1
ATOM 1734 C CA . PHE A 1 225 ? -13.525 -3.049 -0.430 1.00 37.91 225 PHE A CA 1
ATOM 1735 C C . PHE A 1 225 ? -12.702 -4.001 0.447 1.00 37.91 225 PHE A C 1
ATOM 1737 O O . PHE A 1 225 ? -12.857 -4.016 1.675 1.00 37.91 225 PHE A O 1
ATOM 1744 N N . VAL A 1 226 ? -11.838 -4.764 -0.222 1.00 35.81 226 VAL A N 1
ATOM 1745 C CA . VAL A 1 226 ? -11.181 -6.007 0.196 1.00 35.81 226 VAL A CA 1
ATOM 1746 C C . VAL A 1 226 ? -12.167 -7.189 0.313 1.00 35.81 226 VAL A C 1
ATOM 1748 O O . VAL A 1 226 ? -12.857 -7.350 1.323 1.00 35.81 226 VAL A O 1
ATOM 1751 N N . ARG A 1 227 ? -12.209 -8.047 -0.719 1.00 35.88 227 ARG A N 1
ATOM 1752 C CA . ARG A 1 227 ? -12.740 -9.428 -0.663 1.00 35.88 227 ARG A CA 1
ATOM 1753 C C . ARG A 1 227 ? -11.586 -10.429 -0.528 1.00 35.88 227 ARG A C 1
ATOM 1755 O O . ARG A 1 227 ? -10.485 -10.174 -1.000 1.00 35.88 227 ARG A O 1
ATOM 1762 N N . PHE A 1 228 ? -11.799 -11.460 0.301 1.00 40.38 228 PHE A N 1
ATOM 1763 C CA . PHE A 1 228 ? -10.828 -12.494 0.722 1.00 40.38 228 PHE A CA 1
ATOM 1764 C C . PHE A 1 228 ? -11.463 -13.785 0.260 1.00 40.38 228 PHE A C 1
ATOM 1766 O O . PHE A 1 228 ? -12.707 -13.863 0.411 1.00 40.38 228 PHE A O 1
#

InterPro domains:
  IPR019384 FHF complex subunit HOOK interacting protein [PF10257] (2-118)
  IPR019384 FHF complex subunit HOOK interacting protein [PTHR21705] (2-207)

pLDDT: mean 73.06, std 20.7, range [22.25, 97.56]

Radius of gyration: 23.49 Å; chains: 1; bounding box: 59×40×62 Å

Organism: Trichostrongylus colubriformis (NCBI:txid6319)

Foldseek 3Di:
DLVVDDVVVLVVVLVCCLVVPCVPPLVVQCVDPDLVSNLVSLVVLLCCLVPVPDDSNNLSSVCQQAPPADPVRDRNVVVLCVLLVVVDPSNVSSVSSLVSVVVLLAPVSCCVVPVLVVLPPVVDDPVVNVLCPPPVSVVVVVVVVVVVPPPVQVPDCCNVPPVNVVVVVVVVVVVVVVVVVSNVPNPHHDPCVAVPPVVSPPVPPDDDDDDDDDDDDDDDDDDDHDDD